Protein 6KQ9 (pdb70)

Nearest PDB structures (foldseek):
  6kq9-assembly1_A  TM=1.003E+00  e=1.901E-64  Micrococcus luteus
  4dyd-assembly1_A  TM=9.022E-01  e=9.487E-31  Acinetobacter baylyi
  2hdh-assembly1_B  TM=8.103E-01  e=1.037E-22  Homo sapiens
  1m76-assembly1_B  TM=7.950E-01  e=2.063E-22  Homo sapiens
  4j0f-assembly1_B  TM=7.531E-01  e=6.874E-22  Caenorhabditis elegans

Sequence (309 aa):
SEFTRFE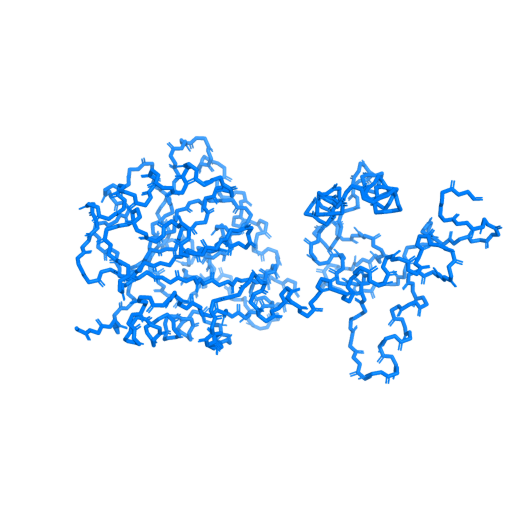QVAVLGTGVLGSQIIMQAAYHGKKVMAYDAVPAALEGIERRWAWIRQGYEADLGEGYDPQRFDEAIARITPTSDLGEALADADIVIEAVPENLELKRKVWAQVGELAPATTLFATNTSSLLPSDFADASGHPERFLALHYANRIWAQNTAEVMGTAATSPEAVAGALQFAEETGMVPVHVRKEIPGYFLNSLLIPWLQAGSKLYMHGVGNPADIDRTWRVATGNERGPFQTYDIVGFHVAANVSRNTGVDWQLGFAELLEKSIAEGHSGVADGQGFYRYGPDGENLGPVEDWNLGDKDTPLG

Secondary structure (DSSP, 8-state):
------SEEEEE--SHHHHHHHHHHHHTT-EEEEE-SSHHHHHTHHHHHHHHHHHHHHHHTT---HHHHHHHHHTEEEES-HHHHHTT-SEEEE---S-HHHHHHHHHHHHHHS-TT-EEEE--SSS-GGGTTGGGS-GGGEEEEE--SSTTTS-EEEEEE-TT--HHHHHHHHHHHHHTT-EEEEE-S--TTTTHHHHHHHHHHHHHHHHHTTS--HHHHHHHHHHHHT-S--HHHHHHHH-HHHHHHHHHTT--HHHHHHHHHHHHHHHTT--BGGGTBSSEEE-TTS-EEEE-GGGS-TT-SSTT-

Solvent-accessible surface area: 14587 Å² total; per-residue (Å²): 141,108,25,82,167,6,98,48,2,0,0,0,8,6,33,106,46,1,2,16,3,0,0,9,1,0,9,53,49,15,111,3,35,0,30,26,67,81,92,67,44,24,151,36,6,125,151,65,8,57,88,1,63,125,6,3,116,36,56,50,62,176,34,31,68,66,96,102,0,63,91,0,52,88,62,14,59,62,11,50,77,15,28,89,2,0,71,64,4,16,0,0,0,0,20,24,89,77,76,64,148,52,2,95,128,18,0,46,76,0,11,160,96,13,45,82,93,0,0,0,0,0,12,4,53,78,43,53,2,52,60,0,3,105,25,3,53,65,34,82,9,0,0,0,0,11,9,13,51,26,0,13,45,64,41,52,0,4,0,1,10,17,117,54,19,24,97,77,0,16,57,2,0,45,53,2,0,128,68,2,30,11,86,40,58,66,3,203,162,48,68,101,12,4,96,51,29,52,137,31,88,80,59,17,82,53,2,0,96,75,4,10,94,21,105,14,33,6,13,72,22,0,122,91,89,57,118,86,61,69,76,135,125,0,4,0,18,22,12,0,28,26,18,0,108,80,5,1,91,79,5,91,136,62,61,65,86,41,12,46,8,0,0,101,34,0,58,117,9,36,93,101,42,54,9,1,31,56,75,27,38,1,2,9,90,31,12,139,96,33,101,55,96,19,57,21,130,122,26,48,18,74,151,87,118,33,16,116,62

Radius of gyration: 20.26 Å; Cα contacts (8 Å, |Δi|>4): 585; chains: 1; bounding box: 42×48×56 Å

Foldseek 3Di:
DFQADAQEEEEEDLDQVSVLVLLLLLLLHHQYEDEYQDVVSVVCSVVNLVLLLLLQQLAPVVGDDVVSSVSSVVSYHYDNDVLVRQVPGQEYEYEDDPDLVVLLVVLLVNLVRHDPNYQYEYADQQDFQVSRCVSNVCLQRYWYWYAAFSCLRVPEIETGHAPNHHVSNSVNVQSSSVSSNHDYDYQPYTDRHRVPCVVLVVQLVVLLVCQQQQVFFNVVQFVCCCPVPVHDGHNQLVQLRSWLVVQLVVLVVVVDPSSPVVSVVLVVCVVVQATHVSSCHDQFHADSSRHTPGGDPLSGCVPPSHSVD

Structure (mmCIF, N/CA/C/O backbone):
data_6KQ9
#
_entry.id   6KQ9
#
_cell.length_a   64.945
_cell.length_b   64.945
_cell.length_c   164.045
_cell.angle_alpha   90.000
_cell.angle_beta   90.000
_cell.angle_gamma   120.000
#
_symmetry.space_group_name_H-M   'P 31 2 1'
#
loop_
_entity.id
_entity.type
_entity.pdbx_description
1 polymer '3-hydroxybutyryl-CoA dehydrogenase'
2 water water
#
loop_
_atom_site.group_PDB
_atom_site.id
_atom_site.type_symbol
_atom_site.label_atom_id
_atom_site.label_alt_id
_atom_site.label_comp_id
_atom_site.label_asym_id
_atom_site.label_entity_id
_atom_site.label_seq_id
_atom_site.pdbx_PDB_ins_code
_atom_site.Cartn_x
_atom_site.Cartn_y
_atom_site.Cartn_z
_atom_site.occupancy
_atom_site.B_iso_or_equiv
_atom_site.auth_seq_id
_atom_site.auth_comp_id
_atom_site.auth_asym_id
_atom_site.auth_atom_id
_atom_site.pdbx_PDB_model_num
ATOM 1 N N . SER A 1 31 ? 33.251 -21.172 88.405 1.00 73.65 2 SER A N 1
ATOM 2 C CA . SER A 1 31 ? 31.864 -20.816 88.684 1.00 72.82 2 SER A CA 1
ATOM 3 C C . SER A 1 31 ? 31.128 -20.474 87.397 1.00 68.34 2 SER A C 1
ATOM 4 O O . SER A 1 31 ? 31.328 -21.126 86.371 1.00 69.83 2 SER A O 1
ATOM 7 N N . GLU A 1 32 ? 30.269 -19.456 87.468 1.00 66.64 3 GLU A N 1
ATOM 8 C CA . GLU A 1 32 ? 29.556 -18.932 86.304 1.00 57.34 3 GLU A CA 1
ATOM 9 C C . GLU A 1 32 ? 29.063 -17.531 86.653 1.00 56.03 3 GLU A C 1
ATOM 10 O O . GLU A 1 32 ? 29.179 -17.081 87.799 1.00 52.40 3 GLU A O 1
ATOM 16 N N . PHE A 1 33 ? 28.539 -16.828 85.641 1.00 51.30 4 PHE A N 1
ATOM 17 C CA . PHE A 1 33 ? 28.104 -15.435 85.786 1.00 49.72 4 PHE A CA 1
ATOM 18 C C . PHE A 1 33 ? 26.740 -15.312 85.118 1.00 50.64 4 PHE A C 1
ATOM 19 O O . PHE A 1 33 ? 26.654 -15.026 83.920 1.00 49.82 4 PHE A O 1
ATOM 27 N N . THR A 1 34 ? 25.672 -15.515 85.895 1.00 50.17 5 THR A N 1
ATOM 28 C CA . THR A 1 34 ? 24.328 -15.610 85.339 1.00 51.06 5 THR A CA 1
ATOM 29 C C . THR A 1 34 ? 23.327 -14.732 86.073 1.00 47.38 5 THR A C 1
ATOM 30 O O . THR A 1 34 ? 22.127 -14.812 85.798 1.00 49.13 5 THR A O 1
ATOM 34 N N . ARG A 1 35 ? 23.790 -13.889 86.981 1.00 52.28 6 ARG A N 1
ATOM 35 C CA . ARG A 1 35 ? 22.946 -13.012 87.779 1.00 51.06 6 ARG A CA 1
ATOM 36 C C . ARG A 1 35 ? 23.361 -11.582 87.463 1.00 47.58 6 ARG A C 1
ATOM 37 O O . ARG A 1 35 ? 24.511 -11.206 87.704 1.00 48.73 6 ARG A O 1
ATOM 45 N N . PHE A 1 36 ? 22.452 -10.797 86.888 1.00 43.03 7 PHE A N 1
ATOM 46 C CA . PHE A 1 36 ? 22.740 -9.400 86.554 1.00 45.48 7 PHE A CA 1
ATOM 47 C C . PHE A 1 36 ? 21.577 -8.526 87.033 1.00 47.15 7 PHE A C 1
ATOM 48 O O . PHE A 1 36 ? 20.731 -8.073 86.259 1.00 48.38 7 PHE A O 1
ATOM 56 N N . GLU A 1 37 ? 21.549 -8.287 88.335 1.00 46.19 8 GLU A N 1
ATOM 57 C CA . GLU A 1 37 ? 20.578 -7.390 88.935 1.00 52.37 8 GLU A CA 1
ATOM 58 C C . GLU A 1 37 ? 21.182 -6.052 89.301 1.00 50.09 8 GLU A C 1
ATOM 59 O O . GLU A 1 37 ? 20.471 -5.039 89.329 1.00 51.18 8 GLU A O 1
ATOM 65 N N . GLN A 1 38 ? 22.473 -6.029 89.586 1.00 44.77 9 GLN A N 1
ATOM 66 C CA . GLN A 1 38 ? 23.120 -4.814 90.045 1.00 50.06 9 GLN A CA 1
ATOM 67 C C . GLN A 1 38 ? 24.294 -4.499 89.141 1.00 44.37 9 GLN A C 1
ATOM 68 O O . GLN A 1 38 ? 25.179 -5.343 88.946 1.00 42.72 9 GLN A O 1
ATOM 74 N N . VAL A 1 39 ? 24.324 -3.274 88.633 1.00 39.97 10 VAL A N 1
ATOM 75 C CA . VAL A 1 39 ? 25.356 -2.839 87.704 1.00 44.11 10 VAL A CA 1
ATOM 76 C C . VAL A 1 39 ? 26.099 -1.665 88.321 1.00 43.71 10 VAL A C 1
ATOM 77 O O . VAL A 1 39 ? 25.482 -0.727 88.843 1.00 43.34 10 VAL A O 1
ATOM 81 N N . ALA A 1 40 ? 27.422 -1.726 88.270 1.00 45.38 11 ALA A N 1
ATOM 82 C CA . ALA A 1 40 ? 28.272 -0.582 88.553 1.00 43.50 11 ALA A CA 1
ATOM 83 C C . ALA A 1 40 ? 28.919 -0.127 87.250 1.00 42.21 11 ALA A C 1
ATOM 84 O O . ALA A 1 40 ? 29.514 -0.939 86.532 1.00 43.23 11 ALA A O 1
ATOM 86 N N . VAL A 1 41 ? 28.787 1.156 86.934 1.00 38.42 12 VAL A N 1
ATOM 87 C CA . VAL A 1 41 ? 29.496 1.751 85.809 1.00 39.19 12 VAL A CA 1
ATOM 88 C C . VAL A 1 41 ? 30.432 2.815 86.362 1.00 40.96 12 VAL A C 1
ATOM 89 O O . VAL A 1 41 ? 30.005 3.684 87.128 1.00 41.93 12 VAL A O 1
ATOM 93 N N . LEU A 1 42 ? 31.704 2.733 85.991 1.00 36.41 13 LEU A N 1
ATOM 94 C CA . LEU A 1 42 ? 32.723 3.674 86.437 1.00 39.01 13 LEU A CA 1
ATOM 95 C C . LEU A 1 42 ? 32.971 4.697 85.325 1.00 42.70 13 LEU A C 1
ATOM 96 O O . LEU A 1 42 ? 33.523 4.363 84.276 1.00 42.02 13 LEU A O 1
ATOM 101 N N . GLY A 1 43 ? 32.569 5.938 85.558 1.00 41.86 14 GLY A N 1
ATOM 102 C CA . GLY A 1 43 ? 32.696 6.977 84.560 1.00 38.17 14 GLY A CA 1
ATOM 103 C C . GLY A 1 43 ? 31.333 7.422 84.089 1.00 41.07 14 GLY A C 1
ATOM 104 O O . GLY A 1 43 ? 30.537 6.602 83.619 1.00 44.88 14 GLY A O 1
ATOM 105 N N . THR A 1 44 ? 31.039 8.711 84.201 1.00 39.76 15 THR A N 1
ATOM 106 C CA . THR A 1 44 ? 29.739 9.222 83.788 1.00 41.87 15 THR A CA 1
ATOM 107 C C . THR A 1 44 ? 29.821 10.067 82.524 1.00 45.74 15 THR A C 1
ATOM 108 O O . THR A 1 44 ? 28.948 10.906 82.292 1.00 51.49 15 THR A O 1
ATOM 112 N N . GLY A 1 45 ? 30.849 9.869 81.701 1.00 44.63 16 GLY A N 1
ATOM 113 C CA . GLY A 1 45 ? 31.015 10.687 80.515 1.00 48.72 16 GLY A CA 1
ATOM 114 C C . GLY A 1 45 ? 30.020 10.401 79.409 1.00 52.56 16 GLY A C 1
ATOM 115 O O . GLY A 1 45 ? 28.945 9.830 79.649 1.00 49.00 16 GLY A O 1
ATOM 116 N N . VAL A 1 46 ? 30.385 10.800 78.186 1.00 50.09 17 VAL A N 1
ATOM 117 C CA . VAL A 1 46 ? 29.520 10.601 77.022 1.00 50.69 17 VAL A CA 1
ATOM 118 C C . VAL A 1 46 ? 29.081 9.145 76.921 1.00 44.16 17 VAL A C 1
ATOM 119 O O . VAL A 1 46 ? 27.888 8.849 76.779 1.00 43.45 17 VAL A O 1
ATOM 123 N N . LEU A 1 47 ? 30.039 8.217 76.998 1.00 45.29 18 LEU A N 1
ATOM 124 C CA . LEU A 1 47 ? 29.726 6.801 76.858 1.00 46.12 18 LEU A CA 1
ATOM 125 C C . LEU A 1 47 ? 29.176 6.221 78.150 1.00 45.50 18 LEU A C 1
ATOM 126 O O . LEU A 1 47 ? 28.126 5.561 78.144 1.00 42.09 18 LEU A O 1
ATOM 131 N N . GLY A 1 48 ? 29.897 6.428 79.253 1.00 44.08 19 GLY A N 1
ATOM 132 C CA . GLY A 1 48 ? 29.442 6.040 80.574 1.00 42.79 19 GLY A CA 1
ATOM 133 C C . GLY A 1 48 ? 27.962 6.284 80.765 1.00 40.61 19 GLY A C 1
ATOM 134 O O . GLY A 1 48 ? 27.219 5.349 81.080 1.00 38.26 19 GLY A O 1
ATOM 135 N N . SER A 1 49 ? 27.514 7.516 80.515 1.00 39.75 20 SER A N 1
ATOM 136 C CA . SER A 1 49 ? 26.109 7.834 80.753 1.00 41.11 20 SER A CA 1
ATOM 137 C C . SER A 1 49 ? 25.200 7.014 79.853 1.00 42.91 20 SER A C 1
ATOM 138 O O . SER A 1 49 ? 24.111 6.612 80.274 1.00 41.34 20 SER A O 1
ATOM 141 N N . GLN A 1 50 ? 25.630 6.753 78.609 1.00 40.67 21 GLN A N 1
ATOM 142 C CA . GLN A 1 50 ? 24.785 6.001 77.683 1.00 40.64 21 GLN A CA 1
ATOM 143 C C . GLN A 1 50 ? 24.673 4.551 78.121 1.00 40.20 21 GLN A C 1
ATOM 144 O O . GLN A 1 50 ? 23.618 3.929 77.966 1.00 39.60 21 GLN A O 1
ATOM 150 N N . ILE A 1 51 ? 25.758 3.999 78.669 1.00 38.90 22 ILE A N 1
ATOM 151 C CA . ILE A 1 51 ? 25.727 2.619 79.131 1.00 38.51 22 ILE A CA 1
ATOM 152 C C . ILE A 1 51 ? 24.866 2.512 80.381 1.00 41.61 22 ILE A C 1
ATOM 153 O O . ILE A 1 51 ? 24.084 1.567 80.538 1.00 43.08 22 ILE A O 1
ATOM 158 N N . ILE A 1 52 ? 24.995 3.484 81.287 1.00 44.58 23 ILE A N 1
ATOM 159 C CA . ILE A 1 52 ? 24.175 3.506 82.502 1.00 46.06 23 ILE A CA 1
ATOM 160 C C . ILE A 1 52 ? 22.697 3.527 82.142 1.00 45.19 23 ILE A C 1
ATOM 161 O O . ILE A 1 52 ? 21.899 2.734 82.657 1.00 42.47 23 ILE A O 1
ATOM 166 N N . MET A 1 53 ? 22.306 4.433 81.243 1.00 46.16 24 MET A N 1
ATOM 167 C CA . MET A 1 53 ? 20.888 4.523 80.921 1.00 46.33 24 MET A CA 1
ATOM 168 C C . MET A 1 53 ? 20.400 3.264 80.219 1.00 45.22 24 MET A C 1
ATOM 169 O O . MET A 1 53 ? 19.266 2.838 80.440 1.00 45.52 24 MET A O 1
ATOM 174 N N . GLN A 1 54 ? 21.256 2.633 79.409 1.00 44.59 25 GLN A N 1
ATOM 175 C CA . GLN A 1 54 ? 20.859 1.416 78.708 1.00 45.78 25 GLN A CA 1
ATOM 176 C C . GLN A 1 54 ? 20.540 0.282 79.682 1.00 46.50 25 GLN A C 1
ATOM 177 O O . GLN A 1 54 ? 19.549 -0.441 79.505 1.00 42.38 25 GLN A O 1
ATOM 183 N N . ALA A 1 55 ? 21.376 0.094 80.703 1.00 40.35 26 ALA A N 1
ATOM 184 C CA . ALA A 1 55 ? 21.094 -0.932 81.705 1.00 44.74 26 ALA A CA 1
ATOM 185 C C . ALA A 1 55 ? 19.864 -0.571 82.527 1.00 46.47 26 ALA A C 1
ATOM 186 O O . ALA A 1 55 ? 18.962 -1.399 82.710 1.00 46.47 26 ALA A O 1
ATOM 188 N N . ALA A 1 56 ? 19.820 0.664 83.038 1.00 44.98 27 ALA A N 1
ATOM 189 C CA . ALA A 1 56 ? 18.682 1.126 83.829 1.00 47.29 27 ALA A CA 1
ATOM 190 C C . ALA A 1 56 ? 17.385 0.968 83.054 1.00 49.31 27 ALA A C 1
ATOM 191 O O . ALA A 1 56 ? 16.393 0.449 83.578 1.00 47.86 27 ALA A O 1
ATOM 193 N N . TYR A 1 57 ? 17.390 1.402 81.785 1.00 47.67 28 TYR A N 1
ATOM 194 C CA . TYR A 1 57 ? 16.201 1.355 80.944 1.00 48.63 28 TYR A CA 1
ATOM 195 C C . TYR A 1 57 ? 15.697 -0.060 80.737 1.00 48.23 28 TYR A C 1
ATOM 196 O O . TYR A 1 57 ? 14.515 -0.246 80.443 1.00 50.21 28 TYR A O 1
ATOM 205 N N . HIS A 1 58 ? 16.555 -1.060 80.890 1.00 47.48 29 HIS A N 1
ATOM 206 C CA . HIS A 1 58 ? 16.144 -2.449 80.756 1.00 48.04 29 HIS A CA 1
ATOM 207 C C . HIS A 1 58 ? 16.005 -3.139 82.110 1.00 47.37 29 HIS A C 1
ATOM 208 O O . HIS A 1 58 ? 16.109 -4.364 82.199 1.00 51.11 29 HIS A O 1
ATOM 215 N N . GLY A 1 59 ? 15.772 -2.366 83.171 1.00 48.09 30 GLY A N 1
ATOM 216 C CA . GLY A 1 59 ? 15.341 -2.917 84.441 1.00 46.73 30 GLY A CA 1
ATOM 217 C C . GLY A 1 59 ? 16.406 -3.099 85.496 1.00 54.87 30 GLY A C 1
ATOM 218 O O . GLY A 1 59 ? 16.098 -3.606 86.583 1.00 51.68 30 GLY A O 1
ATOM 219 N N . LYS A 1 60 ? 17.639 -2.695 85.232 1.00 51.65 31 LYS A N 1
ATOM 220 C CA . LYS A 1 60 ? 18.732 -2.986 86.139 1.00 48.96 31 LYS A CA 1
ATOM 221 C C . LYS A 1 60 ? 19.013 -1.773 87.009 1.00 48.18 31 LYS A C 1
ATOM 222 O O . LYS A 1 60 ? 18.913 -0.633 86.549 1.00 44.44 31 LYS A O 1
ATOM 228 N N . LYS A 1 61 ? 19.339 -2.030 88.271 1.00 42.94 32 LYS A N 1
ATOM 229 C CA . LYS A 1 61 ? 19.788 -0.976 89.168 1.00 48.41 32 LYS A CA 1
ATOM 230 C C . LYS A 1 61 ? 21.259 -0.663 88.910 1.00 43.73 32 LYS A C 1
ATOM 231 O O . LYS A 1 61 ? 22.080 -1.560 88.704 1.00 42.99 32 LYS A O 1
ATOM 237 N N . VAL A 1 62 ? 21.594 0.618 88.902 1.00 42.40 33 VAL A N 1
ATOM 238 C CA . VAL A 1 62 ? 22.899 1.051 88.431 1.00 43.71 33 VAL A CA 1
ATOM 239 C C . VAL A 1 62 ? 23.500 2.010 89.436 1.00 38.48 33 VAL A C 1
ATOM 240 O O . VAL A 1 62 ? 22.883 3.021 89.788 1.00 40.53 33 VAL A O 1
ATOM 244 N N . MET A 1 63 ? 24.705 1.700 89.885 1.00 41.01 34 MET A N 1
ATOM 245 C CA . MET A 1 63 ? 25.540 2.656 90.599 1.00 43.06 34 MET A CA 1
ATOM 246 C C . MET A 1 63 ? 26.369 3.424 89.568 1.00 45.97 34 MET A C 1
ATOM 247 O O . MET A 1 63 ? 27.164 2.827 88.830 1.00 38.21 34 MET A O 1
ATOM 252 N N . ALA A 1 64 ? 26.167 4.732 89.492 1.00 41.31 35 ALA A N 1
ATOM 253 C CA . ALA A 1 64 ? 26.917 5.575 88.563 1.00 39.88 35 ALA A CA 1
ATOM 254 C C . ALA A 1 64 ? 28.049 6.231 89.340 1.00 42.77 35 ALA A C 1
ATOM 255 O O . ALA A 1 64 ? 27.843 7.226 90.036 1.00 43.58 35 ALA A O 1
ATOM 257 N N . TYR A 1 65 ? 29.248 5.688 89.203 1.00 40.62 36 TYR A N 1
ATOM 258 C CA . TYR A 1 65 ? 30.389 6.129 89.985 1.00 44.31 36 TYR A CA 1
ATOM 259 C C . TYR A 1 65 ? 31.237 7.137 89.221 1.00 44.83 36 TYR A C 1
ATOM 260 O O . TYR A 1 65 ? 31.574 6.923 88.052 1.00 47.00 36 TYR A O 1
ATOM 269 N N . ASP A 1 66 ? 31.594 8.221 89.890 1.00 45.70 37 ASP A N 1
ATOM 270 C CA . ASP A 1 66 ? 32.647 9.108 89.425 1.00 47.32 37 ASP A CA 1
ATOM 271 C C . ASP A 1 66 ? 33.406 9.616 90.638 1.00 53.31 37 ASP A C 1
ATOM 272 O O . ASP A 1 66 ? 32.813 9.875 91.688 1.00 49.79 37 ASP A O 1
ATOM 277 N N . ALA A 1 67 ? 34.723 9.729 90.495 1.00 57.03 38 ALA A N 1
ATOM 278 C CA . ALA A 1 67 ? 35.538 10.130 91.632 1.00 53.59 38 ALA A CA 1
ATOM 279 C C . ALA A 1 67 ? 35.305 11.589 92.007 1.00 52.47 38 ALA A C 1
ATOM 280 O O . ALA A 1 67 ? 35.393 11.937 93.188 1.00 60.50 38 ALA A O 1
ATOM 282 N N . VAL A 1 68 ? 34.989 12.451 91.050 1.00 51.25 39 VAL A N 1
ATOM 283 C CA . VAL A 1 68 ? 34.844 13.881 91.320 1.00 56.02 39 VAL A CA 1
ATOM 284 C C . VAL A 1 68 ? 33.357 14.215 91.436 1.00 56.56 39 VAL A C 1
ATOM 285 O O . VAL A 1 68 ? 32.589 13.942 90.496 1.00 53.14 39 VAL A O 1
ATOM 289 N N . PRO A 1 69 ? 32.899 14.736 92.580 1.00 58.56 40 PRO A N 1
ATOM 290 C CA . PRO A 1 69 ? 31.469 15.058 92.728 1.00 60.07 40 PRO A CA 1
ATOM 291 C C . PRO A 1 69 ? 30.932 15.996 91.668 1.00 59.84 40 PRO A C 1
ATOM 292 O O . PRO A 1 69 ? 29.735 15.936 91.354 1.00 59.69 40 PRO A O 1
ATOM 296 N N . ALA A 1 70 ? 31.767 16.882 91.126 1.00 56.92 41 ALA A N 1
ATOM 297 C CA . ALA A 1 70 ? 31.283 17.795 90.097 1.00 61.51 41 ALA A CA 1
ATOM 298 C C . ALA A 1 70 ? 30.750 17.030 88.886 1.00 60.99 41 ALA A C 1
ATOM 299 O O . ALA A 1 70 ? 29.653 17.319 88.400 1.00 62.19 41 ALA A O 1
ATOM 301 N N . ALA A 1 71 ? 31.502 16.030 88.406 1.00 57.66 42 ALA A N 1
ATOM 302 C CA . ALA A 1 71 ? 31.044 15.213 87.284 1.00 60.59 42 ALA A CA 1
ATOM 303 C C . ALA A 1 71 ? 29.637 14.673 87.500 1.00 64.30 42 ALA A C 1
ATOM 304 O O . ALA A 1 71 ? 28.882 14.511 86.534 1.00 68.80 42 ALA A O 1
ATOM 306 N N . LEU A 1 72 ? 29.261 14.396 88.747 1.00 59.16 43 LEU A N 1
ATOM 307 C CA . LEU A 1 72 ? 27.927 13.890 89.033 1.00 59.66 43 LEU A CA 1
ATOM 308 C C . LEU A 1 72 ? 26.893 14.986 89.234 1.00 66.17 43 LEU A C 1
ATOM 309 O O . LEU A 1 72 ? 25.695 14.707 89.108 1.00 66.29 43 LEU A O 1
ATOM 314 N N . GLU A 1 73 ? 27.314 16.213 89.563 1.00 69.36 44 GLU A N 1
ATOM 315 C CA . GLU A 1 73 ? 26.342 17.261 89.872 1.00 73.29 44 GLU A CA 1
ATOM 316 C C . GLU A 1 73 ? 25.465 17.570 88.663 1.00 70.12 44 GLU A C 1
ATOM 317 O O . GLU A 1 73 ? 24.263 17.828 88.811 1.00 75.67 44 GLU A O 1
ATOM 323 N N . GLY A 1 74 ? 26.034 17.527 87.462 1.00 62.35 45 GLY A N 1
ATOM 324 C CA . GLY A 1 74 ? 25.241 17.749 86.273 1.00 61.49 45 GLY A CA 1
ATOM 325 C C . GLY A 1 74 ? 24.980 16.481 85.482 1.00 64.49 45 GLY A C 1
ATOM 326 O O . GLY A 1 74 ? 24.896 16.521 84.248 1.00 62.47 45 GLY A O 1
ATOM 327 N N . ILE A 1 75 ? 24.862 15.344 86.178 1.00 59.05 46 ILE A N 1
ATOM 328 C CA . ILE A 1 75 ? 24.584 14.085 85.490 1.00 54.83 46 ILE A CA 1
ATOM 329 C C . ILE A 1 75 ? 23.176 14.086 84.912 1.00 56.83 46 ILE A C 1
ATOM 330 O O . ILE A 1 75 ? 22.906 13.415 83.907 1.00 54.93 46 ILE A O 1
ATOM 335 N N . GLU A 1 76 ? 22.254 14.828 85.525 1.00 58.60 47 GLU A N 1
ATOM 336 C CA . GLU A 1 76 ? 20.908 14.894 84.978 1.00 56.43 47 GLU A CA 1
ATOM 337 C C . GLU A 1 76 ? 20.899 15.561 83.611 1.00 54.40 47 GLU A C 1
ATOM 338 O O . GLU A 1 76 ? 19.987 15.305 82.819 1.00 52.61 47 GLU A O 1
ATOM 344 N N . ARG A 1 77 ? 21.894 16.415 83.325 1.00 54.03 48 ARG A N 1
ATOM 345 C CA . ARG A 1 77 ? 22.054 16.945 81.975 1.00 60.67 48 ARG A CA 1
ATOM 346 C C . ARG A 1 77 ? 22.201 15.806 80.975 1.00 65.11 48 ARG A C 1
ATOM 347 O O . ARG A 1 77 ? 21.599 15.827 79.890 1.00 62.20 48 ARG A O 1
ATOM 355 N N . ARG A 1 78 ? 23.006 14.797 81.328 1.00 59.93 49 ARG A N 1
ATOM 356 C CA . ARG A 1 78 ? 23.251 13.691 80.410 1.00 58.26 49 ARG A CA 1
ATOM 357 C C . ARG A 1 78 ? 21.981 12.882 80.151 1.00 55.77 49 ARG A C 1
ATOM 358 O O . ARG A 1 78 ? 21.713 12.503 79.005 1.00 57.01 49 ARG A O 1
ATOM 366 N N . TRP A 1 79 ? 21.163 12.640 81.182 1.00 53.59 50 TRP A N 1
ATOM 367 C CA . TRP A 1 79 ? 19.908 11.924 80.944 1.00 56.73 50 TRP A CA 1
ATOM 368 C C . TRP A 1 79 ? 19.004 12.684 79.984 1.00 56.24 50 TRP A C 1
ATOM 369 O O . TRP A 1 79 ? 18.340 12.079 79.136 1.00 60.17 50 TRP A O 1
ATOM 380 N N . ALA A 1 80 ? 18.946 14.008 80.115 1.00 56.24 51 ALA A N 1
ATOM 381 C CA . ALA A 1 80 ? 18.056 14.787 79.263 1.00 59.33 51 ALA A CA 1
ATOM 382 C C . ALA A 1 80 ? 18.519 14.730 77.817 1.00 58.45 51 ALA A C 1
ATOM 383 O O . ALA A 1 80 ? 17.731 14.441 76.909 1.00 56.08 51 ALA A O 1
ATOM 385 N N . TRP A 1 81 ? 19.804 15.001 77.592 1.00 62.59 52 TRP A N 1
ATOM 386 C CA . TRP A 1 81 ? 20.402 14.796 76.277 1.00 56.07 52 TRP A CA 1
ATOM 387 C C . TRP A 1 81 ? 20.090 13.401 75.745 1.00 55.28 52 TRP A C 1
ATOM 388 O O . TRP A 1 81 ? 19.621 13.244 74.614 1.00 59.14 52 TRP A O 1
ATOM 399 N N . ILE A 1 82 ? 20.291 12.372 76.569 1.00 55.92 53 ILE A N 1
ATOM 400 C CA . ILE A 1 82 ? 20.034 11.011 76.104 1.00 53.10 53 ILE A CA 1
ATOM 401 C C . ILE A 1 82 ? 18.544 10.794 75.843 1.00 54.18 53 ILE A C 1
ATOM 402 O O . ILE A 1 82 ? 18.163 10.105 74.886 1.00 51.72 53 ILE A O 1
ATOM 407 N N . ARG A 1 83 ? 17.676 11.395 76.666 1.00 55.08 54 ARG A N 1
ATOM 408 C CA . ARG A 1 83 ? 16.234 11.207 76.482 1.00 57.88 54 ARG A CA 1
ATOM 409 C C . ARG A 1 83 ? 15.783 11.640 75.088 1.00 56.75 54 ARG A C 1
ATOM 410 O O . ARG A 1 83 ? 14.943 10.974 74.464 1.00 55.07 54 ARG A O 1
ATOM 418 N N . GLN A 1 84 ? 16.337 12.743 74.572 1.00 55.54 55 GLN A N 1
ATOM 419 C CA . GLN A 1 84 ? 15.999 13.148 73.209 1.00 58.92 55 GLN A CA 1
ATOM 420 C C . GLN A 1 84 ? 16.402 12.075 72.208 1.00 59.79 55 GLN A C 1
ATOM 421 O O . GLN A 1 84 ? 15.591 11.660 71.371 1.00 58.88 55 GLN A O 1
ATOM 427 N N . GLY A 1 85 ? 17.659 11.618 72.275 1.00 57.06 56 GLY A N 1
ATOM 428 C CA . GLY A 1 85 ? 18.094 10.548 71.391 1.00 51.85 56 GLY A CA 1
ATOM 429 C C . GLY A 1 85 ? 17.133 9.377 71.377 1.00 52.75 56 GLY A C 1
ATOM 430 O O . GLY A 1 85 ? 16.776 8.865 70.314 1.00 54.93 56 GLY A O 1
ATOM 431 N N . TYR A 1 86 ? 16.676 8.959 72.558 1.00 53.56 57 TYR A N 1
ATOM 432 C CA . TYR A 1 86 ? 15.681 7.896 72.642 1.00 51.92 57 TYR A CA 1
ATOM 433 C C . TYR A 1 86 ? 14.424 8.269 71.866 1.00 56.92 57 TYR A C 1
ATOM 434 O O . TYR A 1 86 ? 13.852 7.447 71.136 1.00 58.10 57 TYR A O 1
ATOM 443 N N . GLU A 1 87 ? 13.973 9.512 72.019 1.00 55.60 58 GLU A N 1
ATOM 444 C CA . GLU A 1 87 ? 12.712 9.911 71.409 1.00 58.29 58 GLU A CA 1
ATOM 445 C C . GLU A 1 87 ? 12.839 9.987 69.891 1.00 57.82 58 GLU A C 1
ATOM 446 O O . GLU A 1 87 ? 11.986 9.474 69.157 1.00 57.94 58 GLU A O 1
ATOM 452 N N . ALA A 1 88 ? 13.919 10.595 69.402 1.00 55.26 59 ALA A N 1
ATOM 453 C CA . ALA A 1 88 ? 14.122 10.681 67.964 1.00 59.58 59 ALA A CA 1
ATOM 454 C C . ALA A 1 88 ? 14.251 9.293 67.332 1.00 60.80 59 ALA A C 1
ATOM 455 O O . ALA A 1 88 ? 13.592 9.003 66.328 1.00 65.48 59 ALA A O 1
ATOM 457 N N . ASP A 1 89 ? 15.050 8.406 67.928 1.00 56.27 60 ASP A N 1
ATOM 458 C CA . ASP A 1 89 ? 15.474 7.193 67.230 1.00 54.84 60 ASP A CA 1
ATOM 459 C C . ASP A 1 89 ? 14.591 5.970 67.474 1.00 55.06 60 ASP A C 1
ATOM 460 O O . ASP A 1 89 ? 14.614 5.043 66.664 1.00 54.74 60 ASP A O 1
ATOM 465 N N . LEU A 1 90 ? 13.831 5.904 68.559 1.00 57.28 61 LEU A N 1
ATOM 466 C CA . LEU A 1 90 ? 13.291 4.607 68.955 1.00 56.29 61 LEU A CA 1
ATOM 467 C C . LEU A 1 90 ? 11.827 4.382 68.591 1.00 60.12 61 LEU A C 1
ATOM 468 O O . LEU A 1 90 ? 11.361 3.238 68.671 1.00 58.19 61 LEU A O 1
ATOM 473 N N . GLY A 1 91 ? 11.096 5.416 68.193 1.00 61.71 62 GLY A N 1
ATOM 474 C CA . GLY A 1 91 ? 9.706 5.230 67.831 1.00 68.37 62 GLY A CA 1
ATOM 475 C C . GLY A 1 91 ? 8.846 4.768 68.982 1.00 68.80 62 GLY A C 1
ATOM 476 O O . GLY A 1 91 ? 8.645 5.521 69.936 1.00 65.83 62 GLY A O 1
ATOM 477 N N . GLU A 1 92 ? 8.327 3.536 68.892 1.00 72.19 63 GLU A N 1
ATOM 478 C CA . GLU A 1 92 ? 7.468 3.016 69.954 1.00 71.95 63 GLU A CA 1
ATOM 479 C C . GLU A 1 92 ? 8.277 2.572 71.167 1.00 72.23 63 GLU A C 1
ATOM 480 O O . GLU A 1 92 ? 7.782 2.581 72.295 1.00 67.70 63 GLU A O 1
ATOM 486 N N . GLY A 1 93 ? 9.517 2.179 70.963 1.00 72.35 64 GLY A N 1
ATOM 487 C CA . GLY A 1 93 ? 10.480 2.257 72.036 1.00 69.36 64 GLY A CA 1
ATOM 488 C C . GLY A 1 93 ? 10.560 3.698 72.498 1.00 66.33 64 GLY A C 1
ATOM 489 O O . GLY A 1 93 ? 10.043 4.589 71.833 1.00 72.59 64 GLY A O 1
ATOM 490 N N . TYR A 1 94 ? 11.249 3.963 73.591 1.00 67.82 65 TYR A N 1
ATOM 491 C CA . TYR A 1 94 ? 10.992 5.183 74.354 1.00 71.68 65 TYR A CA 1
ATOM 492 C C . TYR A 1 94 ? 9.559 5.206 74.861 1.00 66.68 65 TYR A C 1
ATOM 493 O O . TYR A 1 94 ? 8.654 5.720 74.200 1.00 65.83 65 TYR A O 1
ATOM 502 N N . ASP A 1 95 ? 9.368 4.584 76.016 1.00 69.55 66 ASP A N 1
ATOM 503 C CA . ASP A 1 95 ? 8.286 4.854 76.942 1.00 68.94 66 ASP A CA 1
ATOM 504 C C . ASP A 1 95 ? 8.794 5.899 77.926 1.00 63.13 66 ASP A C 1
ATOM 505 O O . ASP A 1 95 ? 9.764 5.613 78.642 1.00 61.32 66 ASP A O 1
ATOM 510 N N . PRO A 1 96 ? 8.216 7.104 77.999 1.00 66.34 67 PRO A N 1
ATOM 511 C CA . PRO A 1 96 ? 8.763 8.137 78.907 1.00 67.94 67 PRO A CA 1
ATOM 512 C C . PRO A 1 96 ? 8.753 7.728 80.369 1.00 63.89 67 PRO A C 1
ATOM 513 O O . PRO A 1 96 ? 9.530 8.279 81.173 1.00 64.24 67 PRO A O 1
ATOM 517 N N . GLN A 1 97 ? 7.908 6.763 80.725 1.00 63.62 68 GLN A N 1
ATOM 518 C CA . GLN A 1 97 ? 7.866 6.228 82.080 1.00 68.62 68 GLN A CA 1
ATOM 519 C C . GLN A 1 97 ? 8.976 5.255 82.381 1.00 65.91 68 GLN A C 1
ATOM 520 O O . GLN A 1 97 ? 9.700 5.436 83.365 1.00 65.26 68 GLN A O 1
ATOM 526 N N . ARG A 1 98 ? 9.109 4.231 81.549 1.00 62.74 69 ARG A N 1
ATOM 527 C CA . ARG A 1 98 ? 10.324 3.436 81.520 1.00 60.28 69 ARG A CA 1
ATOM 528 C C . ARG A 1 98 ? 11.552 4.319 81.698 1.00 53.64 69 ARG A C 1
ATOM 529 O O . ARG A 1 98 ? 12.428 4.031 82.519 1.00 58.29 69 ARG A O 1
ATOM 537 N N . PHE A 1 99 ? 11.604 5.424 80.962 1.00 52.50 70 PHE A N 1
ATOM 538 C CA . PHE A 1 99 ? 12.726 6.335 81.116 1.00 56.92 70 PHE A CA 1
ATOM 539 C C . PHE A 1 99 ? 12.768 6.921 82.525 1.00 56.49 70 PHE A C 1
ATOM 540 O O . PHE A 1 99 ? 13.812 6.893 83.182 1.00 54.23 70 PHE A O 1
ATOM 548 N N . ASP A 1 100 ? 11.634 7.428 83.021 1.00 56.94 71 ASP A N 1
ATOM 549 C CA . ASP A 1 100 ? 11.611 7.998 84.370 1.00 59.00 71 ASP A CA 1
ATOM 550 C C . ASP A 1 100 ? 11.974 6.958 85.421 1.00 51.02 71 ASP A C 1
ATOM 551 O O . ASP A 1 100 ? 12.785 7.220 86.315 1.00 53.33 71 ASP A O 1
ATOM 556 N N . GLU A 1 101 ? 11.356 5.778 85.352 1.00 54.10 72 GLU A N 1
ATOM 557 C CA . GLU A 1 101 ? 11.702 4.730 86.304 1.00 55.21 72 GLU A CA 1
ATOM 558 C C . GLU A 1 101 ? 13.136 4.256 86.118 1.00 53.31 72 GLU A C 1
ATOM 559 O O . GLU A 1 101 ? 13.781 3.846 87.092 1.00 52.33 72 GLU A O 1
ATOM 565 N N . ALA A 1 102 ? 13.653 4.304 84.885 1.00 47.90 73 ALA A N 1
ATOM 566 C CA . ALA A 1 102 ? 15.069 4.018 84.686 1.00 49.68 73 ALA A CA 1
ATOM 567 C C . ALA A 1 102 ? 15.922 5.018 85.449 1.00 47.90 73 ALA A C 1
ATOM 568 O O . ALA A 1 102 ? 16.874 4.635 86.139 1.00 45.19 73 ALA A O 1
ATOM 570 N N . ILE A 1 103 ? 15.568 6.306 85.365 1.00 46.93 74 ILE A N 1
ATOM 571 C CA . ILE A 1 103 ? 16.290 7.334 86.108 1.00 49.48 74 ILE A CA 1
ATOM 572 C C . ILE A 1 103 ? 16.196 7.080 87.603 1.00 49.80 74 ILE A C 1
ATOM 573 O O . ILE A 1 103 ? 17.160 7.313 88.348 1.00 49.16 74 ILE A O 1
ATOM 578 N N . ALA A 1 104 ? 15.052 6.574 88.071 1.00 47.95 75 ALA A N 1
ATOM 579 C CA . ALA A 1 104 ? 14.942 6.281 89.494 1.00 48.90 75 ALA A CA 1
ATOM 580 C C . ALA A 1 104 ? 15.782 5.077 89.899 1.00 49.66 75 ALA A C 1
ATOM 581 O O . ALA A 1 104 ? 16.145 4.959 91.074 1.00 52.15 75 ALA A O 1
ATOM 583 N N . ARG A 1 105 ? 16.117 4.192 88.967 1.00 48.40 76 ARG A N 1
ATOM 584 C CA . ARG A 1 105 ? 16.971 3.053 89.296 1.00 48.06 76 ARG A CA 1
ATOM 585 C C . ARG A 1 105 ? 18.454 3.392 89.293 1.00 45.09 76 ARG A C 1
ATOM 586 O O . ARG A 1 105 ? 19.269 2.475 89.425 1.00 44.81 76 ARG A O 1
ATOM 594 N N . ILE A 1 106 ? 18.824 4.661 89.130 1.00 44.22 77 ILE A N 1
ATOM 595 C CA . ILE A 1 106 ? 20.215 5.084 88.972 1.00 45.97 77 ILE A CA 1
ATOM 596 C C . ILE A 1 106 ? 20.657 5.830 90.226 1.00 42.57 77 ILE A C 1
ATOM 597 O O . ILE A 1 106 ? 20.020 6.807 90.624 1.00 45.34 77 ILE A O 1
ATOM 602 N N . THR A 1 107 ? 21.766 5.404 90.811 1.00 39.88 78 THR A N 1
ATOM 603 C CA . THR A 1 107 ? 22.334 6.054 91.994 1.00 44.58 78 THR A CA 1
ATOM 604 C C . THR A 1 107 ? 23.715 6.624 91.687 1.00 48.36 78 THR A C 1
ATOM 605 O O . THR A 1 107 ? 24.686 5.852 91.558 1.00 46.42 78 THR A O 1
ATOM 609 N N . PRO A 1 108 ? 23.876 7.943 91.595 1.00 46.65 79 PRO A N 1
ATOM 610 C CA . PRO A 1 108 ? 25.224 8.502 91.428 1.00 44.76 79 PRO A CA 1
ATOM 611 C C . PRO A 1 108 ? 26.003 8.378 92.723 1.00 50.89 79 PRO A C 1
ATOM 612 O O . PRO A 1 108 ? 25.437 8.506 93.809 1.00 50.71 79 PRO A O 1
ATOM 616 N N . THR A 1 109 ? 27.309 8.124 92.609 1.00 48.57 80 THR A N 1
ATOM 617 C CA . THR A 1 109 ? 28.136 7.981 93.801 1.00 48.92 80 THR A CA 1
ATOM 618 C C . THR A 1 109 ? 29.576 8.374 93.530 1.00 51.91 80 THR A C 1
ATOM 619 O O . THR A 1 109 ? 30.122 8.080 92.460 1.00 47.32 80 THR A O 1
ATOM 623 N N . SER A 1 110 ? 30.182 8.992 94.544 1.00 48.66 81 SER A N 1
ATOM 624 C CA . SER A 1 110 ? 31.606 9.248 94.637 1.00 49.44 81 SER A CA 1
ATOM 625 C C . SER A 1 110 ? 32.330 8.217 95.486 1.00 48.48 81 SER A C 1
ATOM 626 O O . SER A 1 110 ? 33.538 8.348 95.705 1.00 51.19 81 SER A O 1
ATOM 629 N N . ASP A 1 111 ? 31.629 7.200 95.961 1.00 46.16 82 ASP A N 1
ATOM 630 C CA . ASP A 1 111 ? 32.171 6.219 96.895 1.00 52.11 82 ASP A CA 1
ATOM 631 C C . ASP A 1 111 ? 32.260 4.879 96.179 1.00 46.40 82 ASP A C 1
ATOM 632 O O . ASP A 1 111 ? 31.234 4.234 95.932 1.00 46.95 82 ASP A O 1
ATOM 637 N N . LEU A 1 112 ? 33.485 4.440 95.892 1.00 45.51 83 LEU A N 1
ATOM 638 C CA . LEU A 1 112 ? 33.650 3.255 95.057 1.00 50.01 83 LEU A CA 1
ATOM 639 C C . LEU A 1 112 ? 33.223 1.986 95.792 1.00 50.95 83 LEU A C 1
ATOM 640 O O . LEU A 1 112 ? 32.643 1.077 95.184 1.00 48.06 83 LEU A O 1
ATOM 645 N N . GLY A 1 113 ? 33.487 1.907 97.098 1.00 50.58 84 GLY A N 1
ATOM 646 C CA . GLY A 1 113 ? 33.024 0.757 97.858 1.00 49.74 84 GLY A CA 1
ATOM 647 C C . GLY A 1 113 ? 31.512 0.636 97.865 1.00 50.30 84 GLY A C 1
ATOM 648 O O . GLY A 1 113 ? 30.961 -0.469 97.823 1.00 52.92 84 GLY A O 1
ATOM 649 N N . GLU A 1 114 ? 30.819 1.769 97.913 1.00 44.72 85 GLU A N 1
ATOM 650 C CA . GLU A 1 114 ? 29.373 1.757 97.738 1.00 48.08 85 GLU A CA 1
ATOM 651 C C . GLU A 1 114 ? 28.990 1.321 96.325 1.00 49.11 85 GLU A C 1
ATOM 652 O O . GLU A 1 114 ? 28.029 0.566 96.138 1.00 47.88 85 GLU A O 1
ATOM 658 N N . ALA A 1 115 ? 29.720 1.792 95.312 1.00 46.32 86 ALA A N 1
ATOM 659 C CA . ALA A 1 115 ? 29.372 1.427 93.937 1.00 46.40 86 ALA A CA 1
ATOM 660 C C . ALA A 1 115 ? 29.497 -0.071 93.711 1.00 46.59 86 ALA A C 1
ATOM 661 O O . ALA A 1 115 ? 28.684 -0.670 92.998 1.00 44.04 86 ALA A O 1
ATOM 663 N N . LEU A 1 116 ? 30.509 -0.689 94.311 1.00 47.80 87 LEU A N 1
ATOM 664 C CA . LEU A 1 116 ? 30.869 -2.073 94.053 1.00 43.68 87 LEU A CA 1
ATOM 665 C C . LEU A 1 116 ? 30.132 -3.075 94.930 1.00 49.55 87 LEU A C 1
ATOM 666 O O . LEU A 1 116 ? 30.233 -4.280 94.675 1.00 47.66 87 LEU A O 1
ATOM 671 N N . ALA A 1 117 ? 29.379 -2.610 95.933 1.00 51.83 88 ALA A N 1
ATOM 672 C CA . ALA A 1 117 ? 29.094 -3.446 97.101 1.00 56.47 88 ALA A CA 1
ATOM 673 C C . ALA A 1 117 ? 28.316 -4.699 96.726 1.00 53.77 88 ALA A C 1
ATOM 674 O O . ALA A 1 117 ? 28.640 -5.797 97.193 1.00 55.44 88 ALA A O 1
ATOM 676 N N . ASP A 1 118 ? 27.292 -4.561 95.878 1.00 55.33 89 ASP A N 1
ATOM 677 C CA . ASP A 1 118 ? 26.497 -5.701 95.423 1.00 58.36 89 ASP A CA 1
ATOM 678 C C . ASP A 1 118 ? 26.636 -5.956 93.925 1.00 56.08 89 ASP A C 1
ATOM 679 O O . ASP A 1 118 ? 25.843 -6.720 93.358 1.00 51.55 89 ASP A O 1
ATOM 681 N N . ALA A 1 119 ? 27.636 -5.362 93.281 1.00 48.20 90 ALA A N 1
ATOM 682 C CA . ALA A 1 119 ? 27.725 -5.405 91.825 1.00 50.92 90 ALA A CA 1
ATOM 683 C C . ALA A 1 119 ? 27.852 -6.832 91.295 1.00 51.87 90 ALA A C 1
ATOM 684 O O . ALA A 1 119 ? 28.717 -7.601 91.725 1.00 51.56 90 ALA A O 1
ATOM 686 N N . ASP A 1 120 ? 26.981 -7.181 90.346 1.00 47.15 91 ASP A N 1
ATOM 687 C CA . ASP A 1 120 ? 27.149 -8.408 89.580 1.00 49.98 91 ASP A CA 1
ATOM 688 C C . ASP A 1 120 ? 28.032 -8.215 88.358 1.00 50.71 91 ASP A C 1
ATOM 689 O O . ASP A 1 120 ? 28.603 -9.194 87.861 1.00 50.85 91 ASP A O 1
ATOM 694 N N . ILE A 1 121 ? 28.134 -6.985 87.858 1.00 49.19 92 ILE A N 1
ATOM 695 C CA . ILE A 1 121 ? 29.032 -6.643 86.763 1.00 44.28 92 ILE A CA 1
ATOM 696 C C . ILE A 1 121 ? 29.518 -5.214 86.986 1.00 44.87 92 ILE A C 1
ATOM 697 O O . ILE A 1 121 ? 28.763 -4.353 87.452 1.00 44.94 92 ILE A O 1
ATOM 702 N N . VAL A 1 122 ? 30.793 -4.970 86.692 1.00 41.01 93 VAL A N 1
ATOM 703 C CA . VAL A 1 122 ? 31.346 -3.617 86.638 1.00 41.45 93 VAL A CA 1
ATOM 704 C C . VAL A 1 122 ? 31.724 -3.321 85.194 1.00 42.60 93 VAL A C 1
ATOM 705 O O . VAL A 1 122 ? 32.441 -4.106 84.559 1.00 40.05 93 VAL A O 1
ATOM 709 N N . ILE A 1 123 ? 31.248 -2.195 84.675 1.00 42.08 94 ILE A N 1
ATOM 710 C CA . ILE A 1 123 ? 31.658 -1.717 83.365 1.00 39.32 94 ILE A CA 1
ATOM 711 C C . ILE A 1 123 ? 32.453 -0.440 83.580 1.00 44.34 94 ILE A C 1
ATOM 712 O O . ILE A 1 123 ? 31.898 0.605 83.953 1.00 40.00 94 ILE A O 1
ATOM 717 N N . GLU A 1 124 ? 33.761 -0.528 83.366 1.00 42.76 95 GLU A N 1
ATOM 718 C CA . GLU A 1 124 ? 34.649 0.608 83.558 1.00 38.16 95 GLU A CA 1
ATOM 719 C C . GLU A 1 124 ? 34.703 1.386 82.252 1.00 39.37 95 GLU A C 1
ATOM 720 O O . GLU A 1 124 ? 35.039 0.819 81.212 1.00 40.99 95 GLU A O 1
ATOM 726 N N . ALA A 1 125 ? 34.357 2.671 82.305 1.00 39.46 96 ALA A N 1
ATOM 727 C CA . ALA A 1 125 ? 34.385 3.577 81.158 1.00 39.32 96 ALA A CA 1
ATOM 728 C C . ALA A 1 125 ? 35.117 4.876 81.497 1.00 35.62 96 ALA A C 1
ATOM 729 O O . ALA A 1 125 ? 34.652 5.971 81.172 1.00 37.91 96 ALA A O 1
ATOM 731 N N . VAL A 1 126 ? 36.288 4.775 82.127 1.00 41.88 97 VAL A N 1
ATOM 732 C CA . VAL A 1 126 ? 37.054 5.954 82.558 1.00 42.38 97 VAL A CA 1
ATOM 733 C C . VAL A 1 126 ? 37.981 6.414 81.433 1.00 44.10 97 VAL A C 1
ATOM 734 O O . VAL A 1 126 ? 38.010 5.782 80.368 1.00 44.05 97 VAL A O 1
ATOM 738 N N . PRO A 1 127 ? 38.730 7.510 81.592 1.00 47.75 98 PRO A N 1
ATOM 739 C CA . PRO A 1 127 ? 39.573 7.990 80.483 1.00 47.91 98 PRO A CA 1
ATOM 740 C C . PRO A 1 127 ? 40.589 6.962 80.001 1.00 44.63 98 PRO A C 1
ATOM 741 O O . PRO A 1 127 ? 41.008 6.052 80.721 1.00 43.80 98 PRO A O 1
ATOM 745 N N . GLU A 1 128 ? 41.003 7.134 78.752 1.00 43.54 99 GLU A N 1
ATOM 746 C CA . GLU A 1 128 ? 41.885 6.171 78.096 1.00 48.12 99 GLU A CA 1
ATOM 747 C C . GLU A 1 128 ? 43.350 6.383 78.494 1.00 46.97 99 GLU A C 1
ATOM 748 O O . GLU A 1 128 ? 44.231 6.589 77.669 1.00 51.29 99 GLU A O 1
ATOM 754 N N . ASN A 1 129 ? 43.606 6.326 79.795 1.00 50.90 100 ASN A N 1
ATOM 755 C CA . ASN A 1 129 ? 44.951 6.480 80.333 1.00 47.87 100 ASN A CA 1
ATOM 756 C C . ASN A 1 129 ? 45.330 5.200 81.061 1.00 51.72 100 ASN A C 1
ATOM 757 O O . ASN A 1 129 ? 44.637 4.783 82.000 1.00 48.23 100 ASN A O 1
ATOM 762 N N . LEU A 1 130 ? 46.441 4.592 80.640 1.00 48.64 101 LEU A N 1
ATOM 763 C CA . LEU A 1 130 ? 46.811 3.277 81.153 1.00 47.85 101 LEU A CA 1
ATOM 764 C C . LEU A 1 130 ? 47.120 3.319 82.646 1.00 52.79 101 LEU A C 1
ATOM 765 O O . LEU A 1 130 ? 46.721 2.417 83.395 1.00 54.49 101 LEU A O 1
ATOM 770 N N . GLU A 1 131 ? 47.842 4.340 83.102 1.00 49.61 102 GLU A N 1
ATOM 771 C CA . GLU A 1 131 ? 48.076 4.446 84.538 1.00 56.00 102 GLU A CA 1
ATOM 772 C C . GLU A 1 131 ? 46.755 4.542 85.289 1.00 51.51 102 GLU A C 1
ATOM 773 O O . GLU A 1 131 ? 46.551 3.859 86.301 1.00 46.25 102 GLU A O 1
ATOM 779 N N . LEU A 1 132 ? 45.827 5.359 84.784 1.00 51.04 103 LEU A N 1
ATOM 780 C CA . LEU A 1 132 ? 44.540 5.498 85.456 1.00 49.51 103 LEU A CA 1
ATOM 781 C C . LEU A 1 132 ? 43.780 4.175 85.477 1.00 48.06 103 LEU A C 1
ATOM 782 O O . LEU A 1 132 ? 43.223 3.789 86.508 1.00 50.99 103 LEU A O 1
ATOM 787 N N . LYS A 1 133 ? 43.771 3.454 84.355 1.00 46.69 104 LYS A N 1
ATOM 788 C CA . LYS A 1 133 ? 43.083 2.165 84.309 1.00 47.41 104 LYS A CA 1
ATOM 789 C C . LYS A 1 133 ? 43.629 1.213 85.357 1.00 48.10 104 LYS A C 1
ATOM 790 O O . LYS A 1 133 ? 42.861 0.522 86.039 1.00 47.28 104 LYS A O 1
ATOM 796 N N . ARG A 1 134 ? 44.957 1.168 85.503 1.00 47.90 105 ARG A N 1
ATOM 797 C CA . ARG A 1 134 ? 45.566 0.212 86.421 1.00 49.58 105 ARG A CA 1
ATOM 798 C C . ARG A 1 134 ? 45.213 0.527 87.863 1.00 46.87 105 ARG A C 1
ATOM 799 O O . ARG A 1 134 ? 44.874 -0.377 88.634 1.00 49.04 105 ARG A O 1
ATOM 807 N N . LYS A 1 135 ? 45.282 1.804 88.242 1.00 50.75 106 LYS A N 1
ATOM 808 C CA . LYS A 1 135 ? 44.915 2.195 89.603 1.00 51.14 106 LYS A CA 1
ATOM 809 C C . LYS A 1 135 ? 43.444 1.902 89.882 1.00 52.09 106 LYS A C 1
ATOM 810 O O . LYS A 1 135 ? 43.100 1.321 90.919 1.00 56.62 106 LYS A O 1
ATOM 816 N N . VAL A 1 136 ? 42.560 2.308 88.965 1.00 51.68 107 VAL A N 1
ATOM 817 C CA . VAL A 1 136 ? 41.129 2.055 89.128 1.00 48.16 107 VAL A CA 1
ATOM 818 C C . VAL A 1 136 ? 40.869 0.564 89.285 1.00 48.33 107 VAL A C 1
ATOM 819 O O . VAL A 1 136 ? 40.163 0.128 90.201 1.00 47.91 107 VAL A O 1
ATOM 823 N N . TRP A 1 137 ? 41.432 -0.245 88.395 1.00 49.27 108 TRP A N 1
ATOM 824 C CA . TRP A 1 137 ? 41.115 -1.666 88.452 1.00 50.22 108 TRP A CA 1
ATOM 825 C C . TRP A 1 137 ? 41.759 -2.352 89.654 1.00 46.49 108 TRP A C 1
ATOM 826 O O . TRP A 1 137 ? 41.203 -3.327 90.169 1.00 47.01 108 TRP A O 1
ATOM 837 N N . ALA A 1 138 ? 42.920 -1.875 90.109 1.00 42.30 109 ALA A N 1
ATOM 838 C CA . ALA A 1 138 ? 43.465 -2.362 91.380 1.00 51.33 109 ALA A CA 1
ATOM 839 C C . ALA A 1 138 ? 42.453 -2.190 92.514 1.00 49.95 109 ALA A C 1
ATOM 840 O O . ALA A 1 138 ? 42.163 -3.136 93.262 1.00 48.12 109 ALA A O 1
ATOM 842 N N . GLN A 1 139 ? 41.895 -0.986 92.649 1.00 45.87 110 GLN A N 1
ATOM 843 C CA . GLN A 1 139 ? 40.854 -0.765 93.647 1.00 50.34 110 GLN A CA 1
ATOM 844 C C . GLN A 1 139 ? 39.668 -1.701 93.427 1.00 54.43 110 GLN A C 1
ATOM 845 O O . GLN A 1 139 ? 39.218 -2.386 94.362 1.00 49.92 110 GLN A O 1
ATOM 851 N N . VAL A 1 14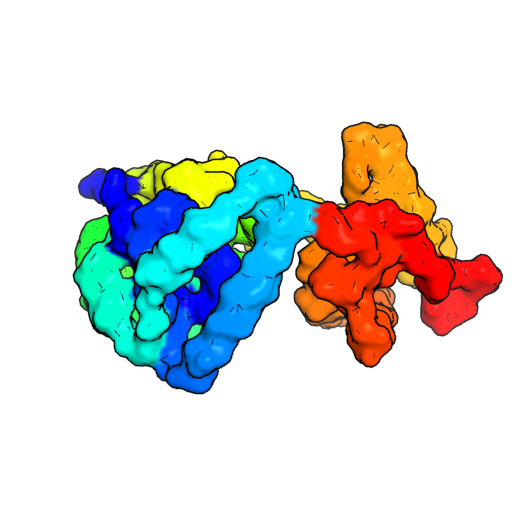0 ? 39.153 -1.752 92.189 1.00 42.83 111 VAL A N 1
ATOM 852 C CA . VAL A 1 140 ? 37.964 -2.555 91.919 1.00 46.07 111 VAL A CA 1
ATOM 853 C C . VAL A 1 140 ? 38.206 -4.008 92.298 1.00 50.71 111 VAL A C 1
ATOM 854 O O . VAL A 1 140 ? 37.317 -4.681 92.837 1.00 48.85 111 VAL A O 1
ATOM 858 N N . GLY A 1 141 ? 39.412 -4.513 92.027 1.00 52.08 112 GLY A N 1
ATO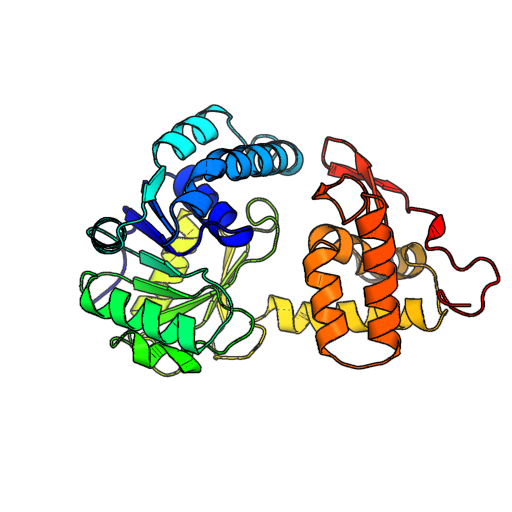M 859 C CA . GLY A 1 141 ? 39.694 -5.912 92.313 1.00 51.33 112 GLY A CA 1
ATOM 860 C C . GLY A 1 141 ? 39.667 -6.222 93.798 1.00 50.84 112 GLY A C 1
ATOM 861 O O . GLY A 1 141 ? 39.165 -7.269 94.214 1.00 54.19 112 GLY A O 1
ATOM 862 N N . GLU A 1 142 ? 40.195 -5.317 94.619 1.00 52.28 113 GLU A N 1
ATOM 863 C CA . GLU A 1 142 ? 40.177 -5.547 96.062 1.00 57.42 113 GLU A CA 1
ATOM 864 C C . GLU A 1 142 ? 38.771 -5.383 96.630 1.00 58.96 113 GLU A C 1
ATOM 865 O O . GLU A 1 142 ? 38.313 -6.210 97.425 1.00 57.23 113 GLU A O 1
ATOM 871 N N . LEU A 1 143 ? 38.063 -4.337 96.209 1.00 53.74 114 LEU A N 1
ATOM 872 C CA . LEU A 1 143 ? 36.809 -3.956 96.838 1.00 48.58 114 LEU A CA 1
ATOM 873 C C . LEU A 1 143 ? 35.603 -4.739 96.349 1.00 51.19 114 LEU A C 1
ATOM 874 O O . LEU A 1 143 ? 34.555 -4.672 96.996 1.00 58.10 114 LEU A O 1
ATOM 879 N N . ALA A 1 144 ? 35.702 -5.474 95.198 1.00 53.20 115 ALA A N 1
ATOM 880 C CA . ALA A 1 144 ? 34.446 -5.995 94.673 1.00 44.86 115 ALA A CA 1
ATOM 881 C C . ALA A 1 144 ? 34.259 -7.467 95.038 1.00 48.55 115 ALA A C 1
ATOM 882 O O . ALA A 1 144 ? 35.235 -8.182 95.250 1.00 49.08 115 ALA A O 1
ATOM 884 N N . PRO A 1 145 ? 33.019 -7.957 95.106 1.00 45.19 116 PRO A N 1
ATOM 885 C CA . PRO A 1 145 ? 32.792 -9.387 95.355 1.00 51.47 116 PRO A CA 1
ATOM 886 C C . PRO A 1 145 ? 33.562 -10.257 94.377 1.00 56.08 116 PRO A C 1
ATOM 887 O O . PRO A 1 145 ? 34.105 -9.787 93.379 1.00 57.04 116 PRO A O 1
ATOM 891 N N . ALA A 1 146 ? 33.590 -11.559 94.673 1.00 54.15 117 ALA A N 1
ATOM 892 C CA . ALA A 1 146 ? 34.212 -12.541 93.791 1.00 50.11 117 ALA A CA 1
ATOM 893 C C . ALA A 1 146 ? 33.265 -13.052 92.723 1.00 55.67 117 ALA A C 1
ATOM 894 O O . ALA A 1 146 ? 33.715 -13.693 91.764 1.00 54.27 117 ALA A O 1
ATOM 896 N N . THR A 1 147 ? 31.967 -12.819 92.865 1.00 52.17 118 THR A N 1
ATOM 897 C CA . THR A 1 147 ? 31.069 -13.149 91.768 1.00 54.61 118 THR A CA 1
ATOM 898 C C . THR A 1 147 ? 30.923 -12.016 90.767 1.00 47.57 118 THR A C 1
ATOM 899 O O . THR A 1 147 ? 30.128 -12.140 89.833 1.00 51.31 118 THR A O 1
ATOM 903 N N . THR A 1 148 ? 31.646 -10.914 90.940 1.00 49.28 119 THR A N 1
ATOM 904 C CA . THR A 1 148 ? 31.498 -9.784 90.031 1.00 51.68 119 THR A CA 1
ATOM 905 C C . THR A 1 148 ? 32.250 -10.023 88.726 1.00 43.36 119 THR A C 1
ATOM 906 O O . THR A 1 148 ? 33.447 -10.311 88.731 1.00 45.01 119 THR A O 1
ATOM 910 N N . LEU A 1 149 ? 31.539 -9.896 87.613 1.00 47.33 120 LEU A N 1
ATOM 911 C CA . LEU A 1 149 ? 32.145 -9.888 86.288 1.00 45.10 120 LEU A CA 1
ATOM 912 C C . LEU A 1 149 ? 32.797 -8.524 86.033 1.00 47.59 120 LEU A C 1
ATOM 913 O O . LEU A 1 149 ? 32.194 -7.478 86.308 1.00 41.55 120 LEU A O 1
ATOM 918 N N . PHE A 1 150 ? 34.037 -8.537 85.529 1.00 42.52 121 PHE A N 1
ATOM 919 C CA . PHE A 1 150 ? 34.791 -7.317 85.255 1.00 42.05 121 PHE A CA 1
ATOM 920 C C . PHE A 1 150 ? 34.822 -7.057 83.750 1.00 44.40 121 PHE A C 1
ATOM 921 O O . PHE A 1 150 ? 35.354 -7.876 82.992 1.00 41.29 121 PHE A O 1
ATOM 929 N N . ALA A 1 151 ? 34.304 -5.901 83.324 1.00 40.10 122 ALA A N 1
ATOM 930 C CA . ALA A 1 151 ? 34.327 -5.498 81.924 1.00 39.96 122 ALA A CA 1
ATOM 931 C C . ALA A 1 151 ? 34.937 -4.108 81.775 1.00 42.97 122 ALA A C 1
ATOM 932 O O . ALA A 1 151 ? 34.623 -3.193 82.544 1.00 39.65 122 ALA A O 1
ATOM 934 N N . THR A 1 152 ? 35.811 -3.949 80.781 1.00 36.74 123 THR A N 1
ATOM 935 C CA . THR A 1 152 ? 36.280 -2.630 80.391 1.00 39.83 123 THR A CA 1
ATOM 936 C C . THR A 1 152 ? 35.768 -2.289 78.994 1.00 41.96 123 THR A C 1
ATOM 937 O O . THR A 1 152 ? 35.646 -3.150 78.113 1.00 37.22 123 THR A O 1
ATOM 941 N N . ASN A 1 153 ? 35.489 -1.007 78.815 1.00 45.35 124 ASN A N 1
ATOM 942 C CA . ASN A 1 153 ? 34.889 -0.438 77.618 1.00 45.00 124 ASN A CA 1
ATOM 943 C C . ASN A 1 153 ? 35.936 0.073 76.628 1.00 44.32 124 ASN A C 1
ATOM 944 O O . ASN A 1 153 ? 35.573 0.567 75.556 1.00 41.80 124 ASN A O 1
ATOM 949 N N . THR A 1 154 ? 37.222 -0.082 76.948 1.00 39.98 125 THR A N 1
ATOM 950 C CA . THR A 1 154 ? 38.285 0.617 76.232 1.00 43.95 125 THR A CA 1
ATOM 951 C C . THR A 1 154 ? 38.243 0.352 74.724 1.00 45.67 125 THR A C 1
ATOM 952 O O . THR A 1 154 ? 37.863 -0.727 74.262 1.00 42.90 125 THR A O 1
ATOM 956 N N . SER A 1 155 ? 38.609 1.372 73.939 1.00 50.33 126 SER A N 1
ATOM 957 C CA . SER A 1 155 ? 38.907 1.158 72.526 1.00 46.78 126 SER A CA 1
ATOM 958 C C . SER A 1 155 ? 40.293 1.646 72.128 1.00 46.26 126 SER A C 1
ATOM 959 O O . SER A 1 155 ? 40.763 1.285 71.046 1.00 53.67 126 SER A O 1
ATOM 962 N N . SER A 1 156 ? 40.987 2.387 72.992 1.00 48.61 127 SER A N 1
ATOM 963 C CA . SER A 1 156 ? 42.328 2.884 72.705 1.00 50.14 127 SER A CA 1
ATOM 964 C C . SER A 1 156 ? 43.432 1.942 73.153 1.00 50.89 127 SER A C 1
ATOM 965 O O . SER A 1 156 ? 44.577 2.110 72.724 1.00 52.23 127 SER A O 1
ATOM 968 N N . LEU A 1 157 ? 43.134 0.992 74.032 1.00 46.39 128 LEU A N 1
ATOM 969 C CA . LEU A 1 157 ? 44.146 0.171 74.678 1.00 44.15 128 LEU A CA 1
ATOM 970 C C . LEU A 1 157 ? 43.752 -1.290 74.546 1.00 43.07 128 LEU A C 1
ATOM 971 O O . LEU A 1 157 ? 42.620 -1.613 74.195 1.00 44.07 128 LEU A O 1
ATOM 976 N N . LEU A 1 158 ? 44.691 -2.177 74.852 1.00 46.88 129 LEU A N 1
ATOM 977 C CA . LEU A 1 158 ? 44.249 -3.568 74.873 1.00 44.71 129 LEU A CA 1
ATOM 978 C C . LEU A 1 158 ? 43.825 -3.981 76.285 1.00 47.66 129 LEU A C 1
ATOM 979 O O . LEU A 1 158 ? 44.447 -3.575 77.270 1.00 46.07 129 LEU A O 1
ATOM 984 N N . PRO A 1 159 ? 42.776 -4.787 76.415 1.00 45.89 130 PRO A N 1
ATOM 985 C CA . PRO A 1 159 ? 42.383 -5.246 77.755 1.00 45.39 130 PRO A CA 1
ATOM 986 C C . PRO A 1 159 ? 43.508 -5.953 78.503 1.00 45.36 130 PRO A C 1
ATOM 987 O O . PRO A 1 159 ? 43.677 -5.732 79.713 1.00 42.64 130 PRO A O 1
ATOM 991 N N . SER A 1 160 ? 44.301 -6.778 77.812 1.00 41.32 131 SER A N 1
ATOM 992 C CA . SER A 1 160 ? 45.424 -7.461 78.448 1.00 42.12 131 SER A CA 1
ATOM 993 C C . SER A 1 160 ? 4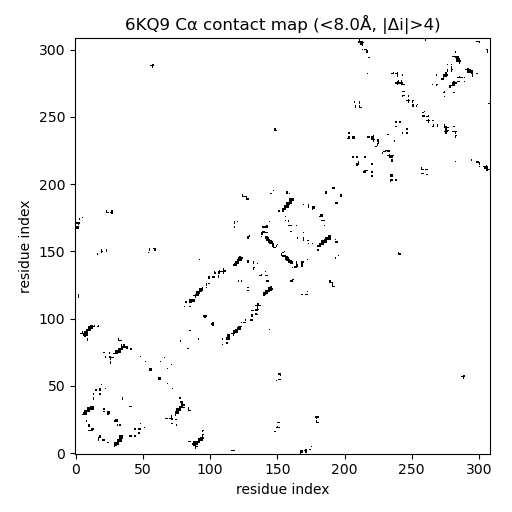6.494 -6.500 78.963 1.00 44.52 131 SER A C 1
ATOM 994 O O . SER A 1 160 ? 47.320 -6.895 79.793 1.00 41.82 131 SER A O 1
ATOM 997 N N . ASP A 1 161 ? 46.519 -5.258 78.483 1.00 45.31 132 ASP A N 1
ATOM 998 C CA . ASP A 1 161 ? 47.463 -4.293 79.034 1.00 45.12 132 ASP A CA 1
ATOM 999 C C . ASP A 1 161 ? 47.170 -3.971 80.497 1.00 46.29 132 ASP A C 1
ATOM 1000 O O . ASP A 1 161 ? 48.083 -3.572 81.226 1.00 46.41 132 ASP A O 1
ATOM 1005 N N . PHE A 1 162 ? 45.921 -4.102 80.955 1.00 40.93 133 PHE A N 1
ATOM 1006 C CA . PHE A 1 162 ? 45.648 -3.778 82.353 1.00 46.57 133 PHE A CA 1
ATOM 1007 C C . PHE A 1 162 ? 44.772 -4.806 83.066 1.00 44.50 133 PHE A C 1
ATOM 1008 O O . PHE A 1 162 ? 44.385 -4.568 84.213 1.00 43.76 133 PHE A O 1
ATOM 1016 N N . ALA A 1 163 ? 44.473 -5.943 82.428 1.00 42.81 134 ALA A N 1
ATOM 1017 C CA . ALA A 1 163 ? 43.687 -6.988 83.073 1.00 46.69 134 ALA A CA 1
ATOM 1018 C C . ALA A 1 163 ? 44.352 -7.454 84.361 1.00 49.51 134 ALA A C 1
ATOM 1019 O O . ALA A 1 163 ? 43.669 -7.740 85.353 1.00 50.27 134 ALA A O 1
ATOM 1021 N N . ASP A 1 164 ? 45.686 -7.527 84.369 1.00 49.25 135 ASP A N 1
ATOM 1022 C CA . ASP A 1 164 ? 46.393 -7.965 85.572 1.00 53.19 135 ASP A CA 1
ATOM 1023 C C . ASP A 1 164 ? 46.090 -7.064 86.762 1.00 50.70 135 ASP A C 1
ATOM 1024 O O . ASP A 1 164 ? 45.912 -7.546 87.885 1.00 53.94 135 ASP A O 1
ATOM 1029 N N . ALA A 1 165 ? 46.016 -5.757 86.529 1.00 51.45 136 ALA A N 1
ATOM 1030 C CA . ALA A 1 165 ? 45.762 -4.805 87.597 1.00 48.84 136 ALA A CA 1
ATOM 1031 C C . ALA A 1 165 ? 44.472 -5.104 88.347 1.00 46.18 136 ALA A C 1
ATOM 1032 O O . ALA A 1 165 ? 44.335 -4.694 89.498 1.00 52.76 136 ALA A O 1
ATOM 1034 N N . SER A 1 166 ? 43.529 -5.824 87.746 1.00 45.73 137 SER A N 1
ATOM 1035 C CA . SER A 1 166 ? 42.338 -6.196 88.498 1.00 46.64 137 SER A CA 1
ATOM 1036 C C . SER A 1 166 ? 42.615 -7.307 89.509 1.00 52.76 137 SER A C 1
ATOM 1037 O O . SER A 1 166 ? 41.812 -7.513 90.428 1.00 51.67 137 SER A O 1
ATOM 1040 N N . GLY A 1 167 ? 43.724 -8.036 89.359 1.00 51.03 138 GLY A N 1
ATOM 1041 C CA . GLY A 1 167 ? 43.968 -9.206 90.170 1.00 47.01 138 GLY A CA 1
ATOM 1042 C C . GLY A 1 167 ? 43.207 -10.448 89.758 1.00 48.29 138 GLY A C 1
ATOM 1043 O O . GLY A 1 167 ? 43.497 -11.529 90.281 1.00 54.98 138 GLY A O 1
ATOM 1044 N N . HIS A 1 168 ? 42.252 -10.352 88.833 1.00 45.53 139 HIS A N 1
ATOM 1045 C CA . HIS A 1 168 ? 41.375 -11.478 88.501 1.00 49.77 139 HIS A CA 1
ATOM 1046 C C . HIS A 1 168 ? 41.170 -11.591 87.000 1.00 47.32 139 HIS A C 1
ATOM 1047 O O . HIS A 1 168 ? 40.049 -11.463 86.494 1.00 46.21 139 HIS A O 1
ATOM 1054 N N . PRO A 1 169 ? 42.234 -11.896 86.257 1.00 49.53 140 PRO A N 1
ATOM 1055 C CA . PRO A 1 169 ? 42.135 -11.839 84.791 1.00 44.71 140 PRO A CA 1
ATOM 1056 C C . PRO A 1 169 ? 41.164 -12.847 84.207 1.00 47.64 140 PRO A C 1
ATOM 1057 O O . PRO A 1 169 ? 40.618 -12.602 83.122 1.00 42.55 140 PRO A O 1
ATOM 1061 N N . GLU A 1 170 ? 40.907 -13.962 84.904 1.00 46.56 141 GLU A N 1
ATOM 1062 C CA . GLU A 1 170 ? 39.994 -14.966 84.368 1.00 46.60 141 GLU A CA 1
ATOM 1063 C C . GLU A 1 170 ? 38.553 -14.472 84.340 1.00 46.39 141 GLU A C 1
ATOM 1064 O O . GLU A 1 170 ? 37.713 -15.073 83.660 1.00 44.89 141 GLU A O 1
ATOM 1070 N N . ARG A 1 171 ? 38.250 -13.397 85.057 1.00 43.20 142 ARG A N 1
ATOM 1071 C CA . ARG A 1 171 ? 36.925 -12.802 85.029 1.00 46.73 142 ARG A CA 1
ATOM 1072 C C . ARG A 1 171 ? 36.980 -11.374 84.489 1.00 43.85 142 ARG A C 1
ATOM 1073 O O . ARG A 1 171 ? 36.112 -10.561 84.798 1.00 42.79 142 ARG A O 1
ATOM 1081 N N . PHE A 1 172 ? 37.989 -11.068 83.665 1.00 45.57 143 PHE A N 1
ATOM 1082 C CA . PHE A 1 172 ? 38.199 -9.739 83.097 1.00 40.57 143 PHE A CA 1
ATOM 1083 C C . PHE A 1 172 ? 38.159 -9.802 81.569 1.00 44.39 143 PHE A C 1
ATOM 1084 O O . PHE A 1 172 ? 38.892 -10.587 80.950 1.00 45.29 143 PHE A O 1
ATOM 1092 N N . LEU A 1 173 ? 37.324 -8.958 80.963 1.00 35.77 144 LEU A N 1
ATOM 1093 C CA . LEU A 1 173 ? 37.154 -8.953 79.518 1.00 40.28 144 LEU A CA 1
ATOM 1094 C C . LEU A 1 173 ? 36.813 -7.537 79.067 1.00 42.54 144 LEU A C 1
ATOM 1095 O O . LEU A 1 173 ? 36.637 -6.628 79.884 1.00 41.78 144 LEU A O 1
ATOM 1100 N N . ALA A 1 174 ? 36.708 -7.357 77.754 1.00 37.16 145 ALA A N 1
ATOM 1101 C CA . ALA A 1 174 ? 36.358 -6.068 77.174 1.00 40.92 145 ALA A CA 1
ATOM 1102 C C . ALA A 1 174 ? 34.953 -6.123 76.607 1.00 40.60 145 ALA A C 1
ATOM 1103 O O . ALA A 1 174 ? 34.549 -7.134 76.023 1.00 38.84 145 ALA A O 1
ATOM 1105 N N . LEU A 1 175 ? 34.220 -5.025 76.775 1.00 43.68 146 LEU A N 1
ATOM 1106 C CA . LEU A 1 175 ? 32.843 -4.896 76.300 1.00 41.29 146 LEU A CA 1
ATOM 1107 C C . LEU A 1 175 ? 32.757 -3.600 75.515 1.00 43.83 146 LEU A C 1
ATOM 1108 O O . LEU A 1 175 ? 32.832 -2.519 76.103 1.00 44.39 146 LEU A O 1
ATOM 1113 N N . HIS A 1 176 ? 32.594 -3.689 74.194 1.00 40.89 147 HIS A N 1
ATOM 1114 C CA . HIS A 1 176 ? 32.718 -2.518 73.334 1.00 42.55 147 HIS A CA 1
ATOM 1115 C C . HIS A 1 176 ? 31.373 -2.107 72.751 1.00 41.23 147 HIS A C 1
ATOM 1116 O O . HIS A 1 176 ? 30.646 -2.942 72.205 1.00 38.83 147 HIS A O 1
ATOM 1123 N N . TYR A 1 177 ? 31.087 -0.808 72.816 1.00 38.37 148 TYR A N 1
ATOM 1124 C CA . TYR A 1 177 ? 29.865 -0.202 72.321 1.00 41.38 148 TYR A CA 1
ATOM 1125 C C . TYR A 1 177 ? 30.157 0.706 71.129 1.00 44.26 148 TYR A C 1
ATOM 1126 O O . TYR A 1 177 ? 31.307 1.064 70.868 1.00 48.78 148 TYR A O 1
ATOM 1135 N N . ALA A 1 178 ? 29.095 1.072 70.403 1.00 42.48 149 ALA A N 1
ATOM 1136 C CA . ALA A 1 178 ? 29.130 2.062 69.332 1.00 39.71 149 ALA A CA 1
ATOM 1137 C C . ALA A 1 178 ? 28.681 3.421 69.898 1.00 42.84 149 ALA A C 1
ATOM 1138 O O . ALA A 1 178 ? 28.504 3.585 71.100 1.00 50.21 149 ALA A O 1
ATOM 1140 N N . ASN A 1 179 ? 28.535 4.425 69.056 1.00 44.79 150 ASN A N 1
ATOM 1141 C CA . ASN A 1 179 ? 27.955 5.676 69.522 1.00 42.98 150 ASN A CA 1
ATOM 1142 C C . ASN A 1 179 ? 26.432 5.588 69.495 1.00 44.71 150 ASN A C 1
ATOM 1143 O O . ASN A 1 179 ? 25.850 4.826 68.718 1.00 43.00 150 ASN A O 1
ATOM 1148 N N . ARG A 1 180 ? 25.789 6.386 70.352 1.00 44.84 151 ARG A N 1
ATOM 1149 C CA . ARG A 1 180 ? 24.329 6.461 70.444 1.00 42.28 151 ARG A CA 1
ATOM 1150 C C . ARG A 1 180 ? 23.740 5.060 70.579 1.00 43.19 151 ARG A C 1
ATOM 1151 O O . ARG A 1 180 ? 22.928 4.600 69.772 1.00 42.02 151 ARG A O 1
ATOM 1159 N N . ILE A 1 181 ? 24.155 4.398 71.660 1.00 44.71 152 ILE A N 1
ATOM 1160 C CA . ILE A 1 181 ? 24.070 2.952 71.736 1.00 39.89 152 ILE A CA 1
ATOM 1161 C C . ILE A 1 181 ? 22.638 2.433 71.769 1.00 41.58 152 ILE A C 1
ATOM 1162 O O . ILE A 1 181 ? 22.406 1.274 71.425 1.00 43.04 152 ILE A O 1
ATOM 1167 N N . TRP A 1 182 ? 21.660 3.256 72.156 1.00 41.24 153 TRP A N 1
ATOM 1168 C CA . TRP A 1 182 ? 20.277 2.780 72.145 1.00 39.99 153 TRP A CA 1
ATOM 1169 C C . TRP A 1 182 ? 19.827 2.438 70.727 1.00 42.95 153 TRP A C 1
ATOM 1170 O O . TRP A 1 182 ? 19.087 1.471 70.522 1.00 49.65 153 TRP A O 1
ATOM 1181 N N . ALA A 1 183 ? 20.275 3.213 69.732 1.00 43.74 154 ALA A N 1
ATOM 1182 C CA . ALA A 1 183 ? 19.956 2.995 68.324 1.00 41.81 154 ALA A CA 1
ATOM 1183 C C . ALA A 1 183 ? 20.938 2.039 67.655 1.00 41.99 154 ALA A C 1
ATOM 1184 O O . ALA A 1 183 ? 20.529 1.082 66.990 1.00 46.19 154 ALA A O 1
ATOM 1186 N N . GLN A 1 184 ? 22.235 2.277 67.819 1.00 44.18 155 GLN A N 1
ATOM 1187 C CA . GLN A 1 184 ? 23.254 1.377 67.286 1.00 43.53 155 GLN A CA 1
ATOM 1188 C C . GLN A 1 184 ? 23.698 0.432 68.403 1.00 39.80 155 GLN A C 1
ATOM 1189 O O . GLN A 1 184 ? 24.752 0.588 69.026 1.00 42.53 155 GLN A O 1
ATOM 1195 N N . ASN A 1 185 ? 22.883 -0.585 68.634 1.00 39.61 156 ASN A N 1
ATOM 1196 C CA . ASN A 1 185 ? 22.915 -1.330 69.895 1.00 38.12 156 ASN A CA 1
ATOM 1197 C C . ASN A 1 185 ? 23.730 -2.612 69.810 1.00 38.50 156 ASN A C 1
ATOM 1198 O O . ASN A 1 185 ? 23.298 -3.679 70.242 1.00 39.39 156 ASN A O 1
ATOM 1203 N N . THR A 1 186 ? 24.942 -2.521 69.280 1.00 42.69 157 THR A N 1
ATOM 1204 C CA . THR A 1 186 ? 25.849 -3.659 69.288 1.00 39.66 157 THR A CA 1
ATOM 1205 C C . THR A 1 186 ? 26.587 -3.730 70.608 1.00 36.77 157 THR A C 1
ATOM 1206 O O . THR A 1 186 ? 26.930 -2.711 71.217 1.00 37.37 157 THR A O 1
ATOM 1210 N N . ALA A 1 187 ? 26.890 -4.947 71.019 1.00 38.42 158 ALA A N 1
ATOM 1211 C CA . ALA A 1 187 ? 27.789 -5.172 72.141 1.00 41.50 158 ALA A CA 1
ATOM 1212 C C . ALA A 1 187 ? 28.802 -6.209 71.689 1.00 43.69 158 ALA A C 1
ATOM 1213 O 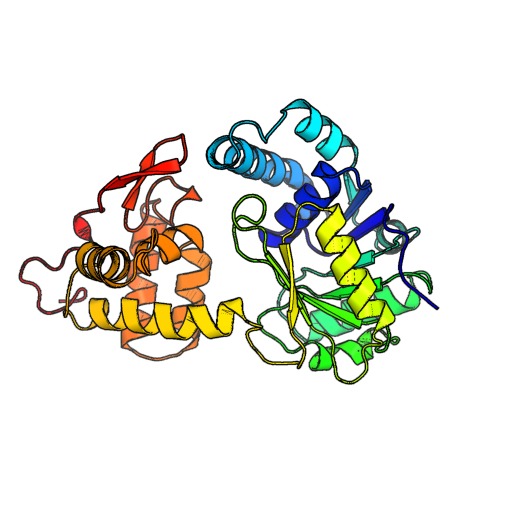O . ALA A 1 187 ? 28.425 -7.344 71.368 1.00 43.29 158 ALA A O 1
ATOM 1215 N N . GLU A 1 188 ? 30.072 -5.811 71.633 1.00 42.04 159 GLU A N 1
ATOM 1216 C CA . GLU A 1 188 ? 31.163 -6.688 71.229 1.00 39.58 159 GLU A CA 1
ATOM 1217 C C . GLU A 1 188 ? 31.908 -7.157 72.474 1.00 39.62 159 GLU A C 1
ATOM 1218 O O . GLU A 1 188 ? 32.490 -6.338 73.193 1.00 40.60 159 GLU A O 1
ATOM 1224 N N . VAL A 1 189 ? 31.876 -8.467 72.736 1.00 39.10 160 VAL A N 1
ATOM 1225 C CA . VAL A 1 189 ? 32.503 -9.055 73.923 1.00 39.27 160 VAL A CA 1
ATOM 1226 C C . VAL A 1 189 ? 33.828 -9.680 73.507 1.00 39.65 160 VAL A C 1
ATOM 1227 O O . VAL A 1 189 ? 33.874 -10.461 72.553 1.00 37.88 160 VAL A O 1
ATOM 1231 N N . MET A 1 190 ? 34.909 -9.336 74.210 1.00 40.70 161 MET A N 1
ATOM 1232 C CA . MET A 1 190 ? 36.259 -9.703 73.770 1.00 41.79 161 MET A CA 1
ATOM 1233 C C . MET A 1 190 ? 37.121 -10.044 74.980 1.00 40.93 161 MET A C 1
ATOM 1234 O O . MET A 1 190 ? 37.538 -9.153 75.727 1.00 41.01 161 MET A O 1
ATOM 1239 N N . GLY A 1 191 ? 37.438 -11.317 75.151 1.00 40.99 162 GLY A N 1
ATOM 1240 C CA . GLY A 1 191 ? 38.306 -11.696 76.246 1.00 45.75 162 GLY A CA 1
ATOM 1241 C C . GLY A 1 191 ? 39.791 -11.551 75.921 1.00 44.51 162 GLY A C 1
ATOM 1242 O O . GLY A 1 191 ? 40.197 -11.332 74.781 1.00 42.96 162 GLY A O 1
ATOM 1243 N N . THR A 1 192 ? 40.608 -11.656 76.967 1.00 42.85 163 THR A N 1
ATOM 1244 C CA . THR A 1 192 ? 42.038 -11.843 76.816 1.00 44.27 163 THR A CA 1
ATOM 1245 C C . THR A 1 192 ? 42.321 -13.333 76.704 1.00 46.79 163 THR A C 1
ATOM 1246 O O . THR A 1 192 ? 41.418 -14.171 76.789 1.00 45.47 163 THR A O 1
ATOM 1250 N N . ALA A 1 193 ? 43.600 -13.677 76.536 1.00 45.30 164 ALA A N 1
ATOM 1251 C CA . ALA A 1 193 ? 43.979 -15.080 76.602 1.00 47.34 164 ALA A CA 1
ATOM 1252 C C . ALA A 1 193 ? 43.649 -15.702 77.959 1.00 51.48 164 ALA A C 1
ATOM 1253 O O . ALA A 1 193 ? 43.550 -16.930 78.059 1.00 53.45 164 ALA A O 1
ATOM 1255 N N . ALA A 1 194 ? 43.474 -14.894 79.006 1.00 49.48 165 ALA A N 1
ATOM 1256 C CA . ALA A 1 194 ? 43.161 -15.444 80.312 1.00 44.70 165 ALA A CA 1
ATOM 1257 C C . ALA A 1 194 ? 41.664 -15.531 80.599 1.00 49.04 165 ALA A C 1
ATOM 1258 O O . ALA A 1 194 ? 41.280 -16.251 81.523 1.00 49.69 165 ALA A O 1
ATOM 1260 N N . THR A 1 195 ? 40.815 -14.822 79.850 1.00 47.35 166 THR A N 1
ATOM 1261 C CA . THR A 1 195 ? 39.388 -14.777 80.167 1.00 43.74 166 THR A CA 1
ATOM 1262 C C . THR A 1 195 ? 38.768 -16.168 80.095 1.00 41.16 166 THR A C 1
ATOM 1263 O O . THR A 1 195 ? 38.876 -16.855 79.082 1.00 43.49 166 THR A O 1
ATOM 1267 N N . SER A 1 196 ? 38.104 -16.579 81.164 1.00 46.94 167 SER A N 1
ATOM 1268 C CA . SER A 1 196 ? 37.391 -17.848 81.128 1.00 51.23 167 SER A CA 1
ATOM 1269 C C . SER A 1 196 ? 36.188 -17.746 80.194 1.00 49.02 167 SER A C 1
ATOM 1270 O O . SER A 1 196 ? 35.648 -16.657 79.989 1.00 46.11 167 SER A O 1
ATOM 1273 N N . PRO A 1 197 ? 35.744 -18.870 79.620 1.00 53.91 168 PRO A N 1
ATOM 1274 C CA . PRO A 1 197 ? 34.543 -18.828 78.770 1.00 49.45 168 PRO A CA 1
ATOM 1275 C C . PRO A 1 197 ? 33.276 -18.462 79.531 1.00 51.94 168 PRO A C 1
ATOM 1276 O O . PRO A 1 197 ? 32.376 -17.829 78.956 1.00 50.88 168 PRO A O 1
ATOM 1280 N N . GLU A 1 198 ? 33.175 -18.862 80.802 1.00 49.56 169 GLU A N 1
ATOM 1281 C CA . GLU A 1 198 ? 32.028 -18.480 81.621 1.00 54.64 169 GLU A CA 1
ATOM 1282 C C . GLU A 1 198 ? 31.865 -16.969 81.649 1.00 49.60 169 GLU A C 1
ATOM 1283 O O . GLU A 1 198 ? 30.753 -16.451 81.504 1.00 50.74 169 GLU A O 1
ATOM 1289 N N . ALA A 1 199 ? 32.970 -16.248 81.844 1.00 46.04 170 ALA A N 1
ATOM 1290 C CA . ALA A 1 199 ? 32.910 -14.789 81.860 1.00 45.04 170 ALA A CA 1
ATOM 1291 C C . ALA A 1 199 ? 32.467 -14.240 80.509 1.00 46.31 170 ALA A C 1
ATOM 1292 O O . ALA A 1 199 ? 31.633 -13.323 80.450 1.00 44.74 170 ALA A O 1
ATOM 1294 N N . VAL A 1 200 ? 32.988 -14.810 79.412 1.00 42.54 171 VAL A N 1
ATOM 1295 C CA . VAL A 1 200 ? 32.537 -14.409 78.082 1.00 43.31 171 VAL A CA 1
ATOM 1296 C C . VAL A 1 200 ? 31.036 -14.630 77.940 1.00 43.71 171 VAL A C 1
ATOM 1297 O O . VAL A 1 200 ? 30.300 -13.756 77.465 1.00 42.36 171 VAL A O 1
ATOM 1301 N N . ALA A 1 201 ? 30.561 -15.820 78.315 1.00 46.97 172 ALA A N 1
ATOM 1302 C CA . ALA A 1 201 ? 29.132 -16.092 78.186 1.00 47.42 172 ALA A CA 1
ATOM 1303 C C . ALA A 1 201 ? 28.319 -15.162 79.078 1.00 44.93 172 ALA A C 1
ATOM 1304 O O . ALA A 1 201 ? 27.215 -14.755 78.716 1.00 41.75 172 ALA A O 1
ATOM 1306 N N . GLY A 1 202 ? 28.858 -14.795 80.237 1.00 42.58 173 GLY A N 1
ATOM 1307 C CA . GLY A 1 202 ? 28.141 -13.873 81.100 1.00 45.17 173 GLY A CA 1
ATOM 1308 C C . GLY A 1 202 ? 27.991 -12.502 80.473 1.00 48.21 173 GLY A C 1
ATOM 1309 O O . GLY A 1 202 ? 26.902 -11.917 80.497 1.00 46.32 173 GLY A O 1
ATOM 1310 N N . ALA A 1 203 ? 29.075 -11.973 79.886 1.00 45.43 174 ALA A N 1
ATOM 1311 C CA . ALA A 1 203 ? 28.975 -10.677 79.218 1.00 45.63 174 ALA A CA 1
ATOM 1312 C C . ALA A 1 203 ? 27.935 -10.719 78.106 1.00 45.69 174 ALA A C 1
ATOM 1313 O O . ALA A 1 203 ? 27.128 -9.786 77.959 1.00 45.60 174 ALA A O 1
ATOM 1315 N N . LEU A 1 204 ? 27.931 -11.797 77.318 1.00 42.99 175 LEU A N 1
ATOM 1316 C CA . LEU A 1 204 ? 26.931 -11.922 76.261 1.00 44.82 175 LEU A CA 1
ATOM 1317 C C . LEU A 1 204 ? 25.532 -11.904 76.845 1.00 44.97 175 LEU A C 1
ATOM 1318 O O . LEU A 1 204 ? 24.648 -11.193 76.351 1.00 43.11 175 LEU A O 1
ATOM 1323 N N . GLN A 1 205 ? 25.326 -12.664 77.921 1.00 45.74 176 GLN A N 1
ATOM 1324 C CA . GLN A 1 205 ? 24.038 -12.670 78.597 1.00 45.90 176 GLN A CA 1
ATOM 1325 C C . GLN A 1 205 ? 23.679 -11.272 79.077 1.00 44.67 176 GLN A C 1
ATOM 1326 O O . GLN A 1 205 ? 22.588 -10.761 78.792 1.00 44.51 176 GLN A O 1
ATOM 1332 N N . PHE A 1 206 ? 24.602 -10.627 79.794 1.00 44.03 177 PHE A N 1
ATOM 1333 C CA . PHE A 1 206 ? 24.352 -9.263 80.234 1.00 41.41 177 PHE A CA 1
ATOM 1334 C C . PHE A 1 206 ? 23.963 -8.368 79.068 1.00 40.66 177 PHE A C 1
ATOM 1335 O O . PHE A 1 206 ? 23.053 -7.541 79.189 1.00 42.62 177 PHE A O 1
ATOM 1343 N N . ALA A 1 207 ? 24.644 -8.516 77.928 1.00 35.61 178 ALA A N 1
ATOM 1344 C CA . ALA A 1 207 ? 24.307 -7.687 76.778 1.00 42.47 178 ALA A CA 1
ATOM 1345 C C . ALA A 1 207 ? 22.903 -7.994 76.271 1.00 41.20 178 ALA A C 1
ATOM 1346 O O . ALA A 1 207 ? 22.162 -7.081 75.894 1.00 40.36 178 ALA A O 1
ATOM 1348 N N . GLU A 1 208 ? 22.523 -9.270 76.250 1.00 40.13 179 GLU A N 1
ATOM 1349 C CA . GLU A 1 208 ? 21.187 -9.615 75.771 1.00 46.50 179 GLU A CA 1
ATOM 1350 C C . GLU A 1 208 ? 20.106 -9.013 76.660 1.00 45.10 179 GLU A C 1
ATOM 1351 O O . GLU A 1 208 ? 19.099 -8.506 76.159 1.00 50.07 179 GLU A O 1
ATOM 1357 N N . GLU A 1 209 ? 20.314 -9.029 77.977 1.00 42.24 180 GLU A N 1
ATOM 1358 C CA . GLU A 1 209 ? 19.326 -8.528 78.921 1.00 46.28 180 GLU A CA 1
ATOM 1359 C C . GLU A 1 209 ? 19.195 -7.015 78.909 1.00 49.53 180 GLU A C 1
ATOM 1360 O O . GLU A 1 209 ? 18.285 -6.492 79.559 1.00 53.45 180 GLU A O 1
ATOM 1366 N N . THR A 1 210 ? 20.091 -6.296 78.239 1.00 45.12 181 THR A N 1
ATOM 1367 C CA . THR A 1 210 ? 20.060 -4.840 78.267 1.00 45.69 181 THR A CA 1
ATOM 1368 C C . THR A 1 210 ? 19.820 -4.265 76.876 1.00 47.41 181 THR A C 1
ATOM 1369 O O . THR A 1 210 ? 20.284 -3.165 76.563 1.00 46.30 181 THR A O 1
ATOM 1373 N N . GLY A 1 211 ? 19.096 -5.011 76.037 1.00 46.37 182 GLY A N 1
ATOM 1374 C CA . GLY A 1 211 ? 18.668 -4.547 74.732 1.00 48.27 182 GLY A CA 1
ATOM 1375 C C . GLY A 1 211 ? 19.717 -4.593 73.641 1.00 48.43 182 GLY A C 1
ATOM 1376 O O . GLY A 1 211 ? 19.542 -3.936 72.604 1.00 44.18 182 GLY A O 1
ATOM 1377 N N . MET A 1 212 ? 20.807 -5.328 73.835 1.00 43.56 183 MET A N 1
ATOM 1378 C CA . MET A 1 212 ? 21.905 -5.325 72.881 1.00 46.07 183 MET A CA 1
ATOM 1379 C C . MET A 1 212 ? 21.863 -6.536 71.957 1.00 44.95 183 MET A C 1
ATOM 1380 O O . MET A 1 212 ? 21.275 -7.576 72.270 1.00 44.47 183 MET A O 1
ATOM 1385 N N . VAL A 1 213 ? 22.457 -6.352 70.785 1.00 46.90 184 VAL A N 1
ATOM 1386 C CA . VAL A 1 213 ? 22.825 -7.420 69.861 1.00 45.85 184 VAL A CA 1
ATOM 1387 C C . VAL A 1 213 ? 24.243 -7.826 70.243 1.00 44.74 184 VAL A C 1
ATOM 1388 O O . VAL A 1 213 ? 25.182 -7.071 69.964 1.00 43.62 184 VAL A O 1
ATOM 1392 N N . PRO A 1 214 ? 24.447 -8.957 70.924 1.00 43.91 185 PRO A N 1
ATOM 1393 C CA . PRO A 1 214 ? 25.790 -9.307 71.402 1.00 47.31 185 PRO A CA 1
ATOM 1394 C C . PRO A 1 214 ? 26.533 -10.240 70.459 1.00 41.72 185 PRO A C 1
ATOM 1395 O O . PRO A 1 214 ? 25.978 -11.207 69.934 1.00 46.91 185 PRO A O 1
ATOM 1399 N N . VAL A 1 215 ? 27.822 -9.954 70.256 1.00 41.55 186 VAL A N 1
ATOM 1400 C CA . VAL A 1 215 ? 28.673 -10.768 69.393 1.00 40.50 186 VAL A CA 1
ATOM 1401 C C . VAL A 1 215 ? 29.982 -11.049 70.109 1.00 35.38 186 VAL A C 1
ATOM 1402 O O . VAL A 1 215 ? 30.482 -10.217 70.867 1.00 38.75 186 VAL A O 1
ATOM 1406 N N . HIS A 1 216 ? 30.540 -12.231 69.851 1.00 39.26 187 HIS A N 1
ATOM 1407 C CA . HIS A 1 216 ? 31.782 -12.682 70.473 1.00 42.43 187 HIS A CA 1
ATOM 1408 C C . HIS A 1 216 ? 32.949 -12.353 69.551 1.00 40.71 187 HIS A C 1
ATOM 1409 O O . HIS A 1 216 ? 33.002 -12.839 68.420 1.00 42.96 187 HIS A O 1
ATOM 1416 N N . VAL A 1 217 ? 33.870 -11.522 70.026 1.00 40.48 188 VAL A N 1
ATOM 1417 C CA . VAL A 1 217 ? 35.120 -11.258 69.322 1.00 43.96 188 VAL A CA 1
ATOM 1418 C C . VAL A 1 217 ? 36.114 -12.286 69.853 1.00 46.44 188 VAL A C 1
ATOM 1419 O O . VAL A 1 217 ? 36.649 -12.136 70.955 1.00 42.28 188 VAL A O 1
ATOM 1423 N N . ARG A 1 218 ? 36.358 -13.339 69.067 1.00 42.41 189 ARG A N 1
ATOM 1424 C CA . ARG A 1 218 ? 36.969 -14.550 69.608 1.00 46.39 189 ARG A CA 1
ATOM 1425 C C . ARG A 1 218 ? 38.462 -14.421 69.880 1.00 43.55 189 ARG A C 1
ATOM 1426 O O . ARG A 1 218 ? 39.025 -15.308 70.522 1.00 47.97 189 ARG A O 1
ATOM 1434 N N . LYS A 1 219 ? 39.115 -13.370 69.408 1.00 40.55 190 LYS A N 1
ATOM 1435 C CA . LYS A 1 219 ? 40.525 -13.137 69.685 1.00 42.84 190 LYS A CA 1
ATOM 1436 C C . LYS A 1 219 ? 40.707 -11.675 70.050 1.00 40.89 190 LYS A C 1
ATOM 1437 O O . LYS A 1 219 ? 40.001 -10.803 69.531 1.00 41.87 190 LYS A O 1
ATOM 1443 N N . GLU A 1 220 ? 41.664 -11.402 70.936 1.00 42.13 191 GLU A N 1
ATOM 1444 C CA . GLU A 1 220 ? 41.905 -10.029 71.380 1.00 43.39 191 GLU A CA 1
ATOM 1445 C C . GLU A 1 220 ? 42.637 -9.269 70.281 1.00 43.16 191 GLU A C 1
ATOM 1446 O O . GLU A 1 220 ? 43.786 -9.589 69.961 1.00 43.68 191 GLU A O 1
ATOM 1452 N N . ILE A 1 221 ? 41.978 -8.263 69.705 1.00 38.38 192 ILE A N 1
ATOM 1453 C CA . ILE A 1 221 ? 42.571 -7.455 68.635 1.00 44.15 192 ILE A CA 1
ATOM 1454 C C . ILE A 1 221 ? 42.179 -5.999 68.827 1.00 46.27 192 ILE A C 1
ATOM 1455 O O . ILE A 1 221 ? 41.137 -5.683 69.419 1.00 42.06 192 ILE A O 1
ATOM 1460 N N . PRO A 1 222 ? 43.003 -5.075 68.314 1.00 48.06 193 PRO A N 1
ATOM 1461 C CA . PRO A 1 222 ? 42.776 -3.637 68.586 1.00 48.37 193 PRO A CA 1
ATOM 1462 C C . PRO A 1 222 ? 41.368 -3.089 68.340 1.00 50.25 193 PRO A C 1
ATOM 1463 O O . PRO A 1 222 ? 40.827 -2.393 69.210 1.00 52.32 193 PRO A O 1
ATOM 1467 N N . GLY A 1 223 ? 40.759 -3.340 67.195 1.00 45.71 194 GLY A N 1
ATOM 1468 C CA . GLY A 1 223 ? 39.531 -2.594 66.956 1.00 46.58 194 GLY A CA 1
ATOM 1469 C C . GLY A 1 223 ? 38.219 -3.356 67.034 1.00 43.89 194 GLY A C 1
ATOM 1470 O O . GLY A 1 223 ? 37.225 -2.921 66.443 1.00 44.30 194 GLY A O 1
ATOM 1471 N N . TYR A 1 224 ? 38.191 -4.468 67.754 1.00 39.63 195 TYR A N 1
ATOM 1472 C CA . TYR A 1 224 ? 37.036 -5.377 67.743 1.00 43.11 195 TYR A CA 1
ATOM 1473 C C . TYR A 1 224 ? 36.703 -5.686 66.281 1.00 41.31 195 TYR A C 1
ATOM 1474 O O . TYR A 1 224 ? 37.600 -5.748 65.436 1.00 40.87 195 TYR A O 1
ATOM 1483 N N . PHE A 1 225 ? 35.423 -5.925 65.993 1.00 44.23 196 PHE A N 1
ATOM 1484 C CA . PHE A 1 225 ? 34.924 -5.968 64.623 1.00 36.69 196 PHE A CA 1
ATOM 1485 C C . PHE A 1 225 ? 34.643 -4.565 64.110 1.00 41.91 196 PHE A C 1
ATOM 1486 O O . PHE A 1 225 ? 35.046 -4.194 62.997 1.00 40.04 196 PHE A O 1
ATOM 1494 N N . LEU A 1 226 ? 33.915 -3.783 64.905 1.00 38.73 197 LEU A N 1
ATOM 1495 C CA . LEU A 1 226 ? 33.342 -2.545 64.396 1.00 38.78 197 LEU A CA 1
ATOM 1496 C C . LEU A 1 226 ? 34.422 -1.576 63.936 1.00 38.68 197 LEU A C 1
ATOM 1497 O O . LEU A 1 226 ? 34.398 -1.113 62.791 1.00 41.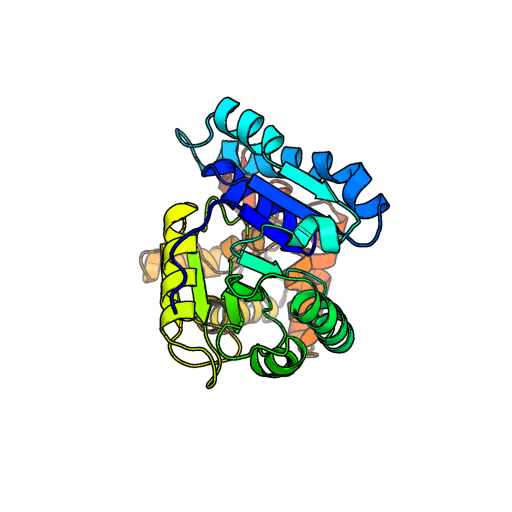34 197 LEU A O 1
ATOM 1502 N N . ASN A 1 227 ? 35.387 -1.257 64.808 1.00 37.35 198 ASN A N 1
ATOM 1503 C CA . ASN A 1 227 ? 36.407 -0.285 64.416 1.00 40.53 198 ASN A CA 1
ATOM 1504 C C . ASN A 1 227 ? 37.367 -0.843 63.357 1.00 37.58 198 ASN A C 1
ATOM 1505 O O . ASN A 1 227 ? 37.848 -0.082 62.509 1.00 36.95 198 ASN A O 1
ATOM 1510 N N . SER A 1 228 ? 37.634 -2.156 63.365 1.00 35.52 199 SER A N 1
ATOM 1511 C CA . SER A 1 228 ? 38.444 -2.756 62.307 1.00 39.09 199 SER A CA 1
ATOM 1512 C C . SER A 1 228 ? 37.796 -2.574 60.936 1.00 43.80 199 SER A C 1
ATOM 1513 O O . SER A 1 228 ? 38.491 -2.426 59.927 1.00 40.92 199 SER A O 1
ATOM 1516 N N . LEU A 1 229 ? 36.461 -2.622 60.876 1.00 44.71 200 LEU A N 1
ATOM 1517 C CA . LEU A 1 229 ? 35.759 -2.374 59.621 1.00 38.79 200 LEU A CA 1
ATOM 1518 C C . LEU A 1 229 ? 35.653 -0.884 59.355 1.00 38.65 200 LEU A C 1
ATOM 1519 O O . LEU A 1 229 ? 35.930 -0.410 58.250 1.00 39.93 200 LEU A O 1
ATOM 1524 N N . LEU A 1 230 ? 35.296 -0.132 60.381 1.00 38.72 201 LEU A N 1
ATOM 1525 C CA . LEU A 1 230 ? 34.901 1.255 60.205 1.00 36.75 201 LEU A CA 1
ATOM 1526 C C . LEU A 1 230 ? 36.088 2.156 59.881 1.00 41.25 201 LEU A C 1
ATOM 1527 O O . LEU A 1 230 ? 35.968 3.077 59.066 1.00 45.88 201 LEU A O 1
ATOM 1532 N N . ILE A 1 231 ? 37.240 1.923 60.500 1.00 42.98 202 ILE A N 1
ATOM 1533 C CA . ILE A 1 231 ? 38.327 2.902 60.422 1.00 43.33 202 ILE A CA 1
ATOM 1534 C C . ILE A 1 231 ? 38.967 2.929 59.030 1.00 42.45 202 ILE A C 1
ATOM 1535 O O . ILE A 1 231 ? 39.141 4.024 58.471 1.00 43.84 202 ILE A O 1
ATOM 1540 N N . PRO A 1 232 ? 39.308 1.787 58.415 1.00 41.14 203 PRO A N 1
ATOM 1541 C CA . PRO A 1 232 ? 39.748 1.830 57.001 1.00 44.69 203 PRO A CA 1
ATOM 1542 C C . PRO A 1 232 ? 38.739 2.490 56.066 1.00 45.46 203 PRO A C 1
ATOM 1543 O O . PRO A 1 232 ? 39.114 3.234 55.139 1.00 44.98 203 PRO A O 1
ATOM 1547 N N . TRP A 1 233 ? 37.454 2.214 56.291 1.00 41.22 204 TRP A N 1
ATOM 1548 C CA . TRP A 1 233 ? 36.388 2.718 55.425 1.00 41.11 204 TRP A CA 1
ATOM 1549 C C . TRP A 1 233 ? 36.252 4.228 55.554 1.00 42.78 204 TRP A C 1
ATOM 1550 O O . TRP A 1 233 ? 36.164 4.942 54.552 1.00 42.91 204 TRP A O 1
ATOM 1561 N N . LEU A 1 234 ? 36.238 4.730 56.791 1.00 39.43 205 LEU A N 1
ATOM 1562 C CA . LEU A 1 234 ? 36.148 6.170 57.013 1.00 41.72 205 LEU A CA 1
ATOM 1563 C C . LEU A 1 234 ? 37.376 6.874 56.471 1.00 39.29 205 LEU A C 1
ATOM 1564 O O . LEU A 1 234 ? 37.282 7.958 55.889 1.00 39.74 205 LEU A O 1
ATOM 1569 N N . GLN A 1 235 ? 38.546 6.295 56.708 1.00 41.75 206 GLN A N 1
ATOM 1570 C CA . GLN A 1 235 ? 39.775 6.893 56.210 1.00 40.82 206 GLN A CA 1
ATOM 1571 C C . GLN A 1 235 ? 39.740 7.008 54.688 1.00 42.53 206 GLN A C 1
ATOM 1572 O O . GLN A 1 235 ? 40.095 8.051 54.126 1.00 41.94 206 GLN A O 1
ATOM 1578 N N . ALA A 1 236 ? 39.279 5.959 54.002 1.00 39.98 207 ALA A N 1
ATOM 1579 C CA . ALA A 1 236 ? 39.160 6.044 52.550 1.00 40.51 207 ALA A CA 1
ATOM 1580 C C . ALA A 1 236 ? 38.184 7.141 52.142 1.00 40.06 207 ALA A C 1
ATOM 1581 O O . ALA A 1 236 ? 38.470 7.935 51.240 1.00 38.91 207 ALA A O 1
ATOM 1583 N N . GLY A 1 237 ? 37.040 7.231 52.821 1.00 41.64 208 GLY A N 1
ATOM 1584 C CA . GLY A 1 237 ? 36.071 8.254 52.456 1.00 38.58 208 GLY A CA 1
ATOM 1585 C C . GLY A 1 237 ? 36.634 9.655 52.589 1.00 38.84 208 GLY A C 1
ATOM 1586 O O . GLY A 1 237 ? 36.605 10.446 51.643 1.00 41.53 208 GLY A O 1
ATOM 1587 N N . SER A 1 238 ? 37.187 9.972 53.762 1.00 41.00 209 SER A N 1
ATOM 1588 C CA . SER A 1 238 ? 37.712 11.314 53.966 1.00 39.73 209 SER A CA 1
ATOM 1589 C C . SER A 1 238 ? 38.933 11.565 53.097 1.00 34.36 209 SER A C 1
ATOM 1590 O O . SER A 1 238 ? 39.147 12.699 52.654 1.00 39.69 209 SER A O 1
ATOM 1593 N N . LYS A 1 239 ? 39.733 10.531 52.822 1.00 34.93 210 LYS A N 1
ATOM 1594 C CA . LYS A 1 239 ? 40.846 10.709 51.895 1.00 38.53 210 LYS A CA 1
ATOM 1595 C C . LYS A 1 239 ? 40.351 11.166 50.531 1.00 40.40 210 LYS A C 1
ATOM 1596 O O . LYS A 1 239 ? 40.871 12.139 49.967 1.00 41.33 210 LYS A O 1
ATOM 1602 N N . LEU A 1 240 ? 39.330 10.482 49.994 1.00 37.83 211 LEU A N 1
ATOM 1603 C CA . LEU A 1 240 ? 38.750 10.864 48.702 1.00 39.30 211 LEU A CA 1
ATOM 1604 C C . LEU A 1 240 ? 38.331 12.321 48.704 1.00 39.49 211 LEU A C 1
ATOM 1605 O O . LEU A 1 240 ? 38.543 13.045 47.723 1.00 40.86 211 LEU A O 1
ATOM 1610 N N . TYR A 1 241 ? 37.745 12.774 49.815 1.00 41.73 212 TYR A N 1
ATOM 1611 C CA . TYR A 1 241 ? 37.288 14.153 49.906 1.00 40.32 212 TYR A CA 1
ATOM 1612 C C . TYR A 1 241 ? 38.467 15.113 50.001 1.00 43.83 212 TYR A C 1
ATOM 1613 O O . TYR A 1 241 ? 38.497 16.133 49.309 1.00 42.10 212 TYR A O 1
ATOM 1622 N N . MET A 1 242 ? 39.457 14.798 50.847 1.00 42.88 213 MET A N 1
ATOM 1623 C CA . MET A 1 242 ? 40.547 15.750 51.071 1.00 43.66 213 MET A CA 1
ATOM 1624 C C . MET A 1 242 ? 41.436 15.909 49.842 1.00 47.00 213 MET A C 1
ATOM 1625 O O . MET A 1 242 ? 42.042 16.968 49.657 1.00 50.46 213 MET A O 1
ATOM 1630 N N . HIS A 1 243 ? 41.532 14.897 48.988 1.00 42.73 214 HIS A N 1
ATOM 1631 C CA . HIS A 1 243 ? 42.264 15.057 47.737 1.00 45.74 214 HIS A CA 1
ATOM 1632 C C . HIS A 1 243 ? 41.390 15.598 46.605 1.00 48.17 214 HIS A C 1
ATOM 1633 O O . HIS A 1 243 ? 41.810 15.577 45.443 1.00 46.34 214 HIS A O 1
ATOM 1640 N N . GLY A 1 244 ? 40.196 16.100 46.915 1.00 46.26 215 GLY A N 1
ATOM 1641 C CA . GLY A 1 244 ? 39.391 16.730 45.889 1.00 46.05 215 GLY A CA 1
ATOM 1642 C C . GLY A 1 244 ? 38.793 15.787 44.874 1.00 45.63 215 GLY A C 1
ATOM 1643 O O . GLY A 1 244 ? 38.416 16.226 43.784 1.00 48.59 215 GLY A O 1
ATOM 1644 N N . VAL A 1 245 ? 38.688 14.496 45.194 1.00 46.88 216 VAL A N 1
ATOM 1645 C CA . VAL A 1 245 ? 38.155 13.558 44.212 1.00 45.26 216 VAL A CA 1
ATOM 1646 C C . VAL A 1 245 ? 36.634 13.655 44.124 1.00 44.24 216 VAL A C 1
ATOM 1647 O O . VAL A 1 245 ? 36.061 13.441 43.049 1.00 46.24 216 VAL A O 1
ATOM 1651 N N . GLY A 1 246 ? 35.953 13.977 45.218 1.00 44.50 217 GLY A N 1
ATOM 1652 C CA . GLY A 1 246 ? 34.536 14.281 45.110 1.00 47.29 217 GLY A CA 1
ATOM 1653 C C . GLY A 1 246 ? 34.003 14.900 46.384 1.00 48.99 217 GLY A C 1
ATOM 1654 O O . GLY A 1 246 ? 34.725 15.072 47.371 1.00 46.41 217 GLY A O 1
ATOM 1655 N N . ASN A 1 247 ? 32.692 15.229 46.348 1.00 45.59 218 ASN A N 1
ATOM 1656 C CA . ASN A 1 247 ? 31.970 15.794 47.478 1.00 45.78 218 ASN A CA 1
ATOM 1657 C C . ASN A 1 247 ? 31.440 14.698 48.394 1.00 44.01 218 ASN A C 1
ATOM 1658 O O . ASN A 1 247 ? 31.237 13.552 47.970 1.00 46.78 218 ASN A O 1
ATOM 1663 N N . PRO A 1 248 ? 31.206 15.022 49.665 1.00 43.98 219 PRO A N 1
ATOM 1664 C CA . PRO A 1 248 ? 30.735 13.988 50.608 1.00 45.36 219 PRO A CA 1
ATOM 1665 C C . PRO A 1 248 ? 29.464 13.304 50.162 1.00 43.94 219 PRO A C 1
ATOM 1666 O O . PRO A 1 248 ? 29.320 12.089 50.355 1.00 41.47 219 PRO A O 1
ATOM 1670 N N . ALA A 1 249 ? 28.524 14.059 49.584 1.00 43.92 220 ALA A N 1
ATOM 1671 C CA . ALA A 1 249 ? 27.294 13.440 49.099 1.00 47.75 220 ALA A CA 1
ATOM 1672 C C . ALA A 1 249 ? 27.585 12.460 47.969 1.00 44.41 220 ALA A C 1
ATOM 1673 O O . ALA A 1 249 ? 26.944 11.405 47.873 1.00 45.19 220 ALA A O 1
ATOM 1675 N N . ASP A 1 250 ? 28.552 12.788 47.107 1.00 42.07 221 ASP A N 1
ATOM 1676 C CA . ASP A 1 250 ? 28.916 11.872 46.030 1.00 45.88 221 ASP A CA 1
ATOM 1677 C C . ASP A 1 250 ? 29.448 10.562 46.594 1.00 44.63 221 ASP A C 1
ATOM 1678 O O . ASP A 1 250 ? 29.061 9.473 46.150 1.00 44.90 221 ASP A O 1
ATOM 1683 N N . ILE A 1 251 ? 30.352 10.651 47.569 1.00 43.28 222 ILE A N 1
ATOM 1684 C CA . ILE A 1 251 ? 30.979 9.455 48.113 1.00 40.63 222 ILE A CA 1
ATOM 1685 C C . ILE A 1 251 ? 29.956 8.613 48.844 1.00 41.42 222 ILE A C 1
ATOM 1686 O O . ILE A 1 251 ? 29.964 7.378 48.749 1.00 41.58 222 ILE A O 1
ATOM 1691 N N . ASP A 1 252 ? 29.036 9.268 49.557 1.00 42.86 223 ASP A N 1
ATOM 1692 C CA . ASP A 1 252 ? 28.004 8.544 50.283 1.00 39.73 223 ASP A CA 1
ATOM 1693 C C . ASP A 1 252 ? 26.977 7.937 49.336 1.00 40.82 223 ASP A C 1
ATOM 1694 O O . ASP A 1 252 ? 26.565 6.785 49.524 1.00 37.14 223 ASP A O 1
ATOM 1699 N N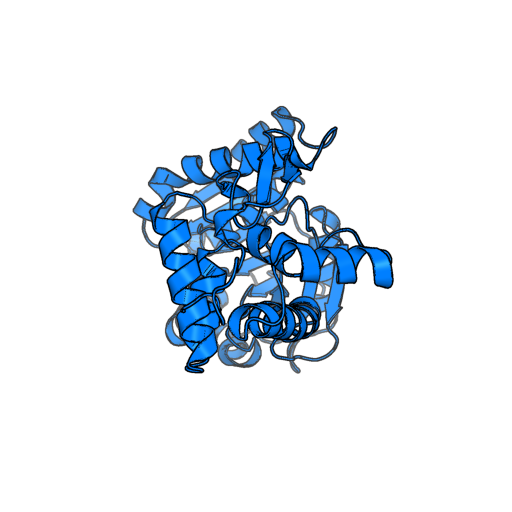 . ARG A 1 253 ? 26.540 8.698 48.319 1.00 39.81 224 ARG A N 1
ATOM 1700 C CA . ARG A 1 253 ? 25.573 8.151 47.368 1.00 44.91 224 ARG A CA 1
ATOM 1701 C C . ARG A 1 253 ? 26.138 6.933 46.651 1.00 41.71 224 ARG A C 1
ATOM 1702 O O . ARG A 1 253 ? 25.459 5.905 46.531 1.00 38.48 224 ARG A O 1
ATOM 1710 N N . THR A 1 254 ? 27.394 7.011 46.208 1.00 39.03 225 THR A N 1
ATOM 1711 C CA . THR A 1 254 ? 28.015 5.853 45.577 1.00 36.75 225 THR A CA 1
ATOM 1712 C C . THR A 1 254 ? 27.987 4.644 46.507 1.00 39.51 225 THR A C 1
ATOM 1713 O O . THR A 1 254 ? 27.587 3.543 46.103 1.00 37.10 225 THR A O 1
ATOM 1717 N N . TRP A 1 255 ? 28.391 4.832 47.769 1.00 33.61 226 TRP A N 1
ATOM 1718 C CA . TRP A 1 255 ? 28.307 3.739 48.735 1.00 35.73 226 TRP A CA 1
ATOM 1719 C C . TRP A 1 255 ? 26.879 3.213 48.857 1.00 37.36 226 TRP A C 1
ATOM 1720 O O . TRP A 1 255 ? 26.643 2.007 48.770 1.00 37.27 226 TRP A O 1
ATOM 1731 N N . ARG A 1 256 ? 25.910 4.099 49.080 1.00 36.24 227 ARG A N 1
ATOM 1732 C CA . ARG A 1 256 ? 24.543 3.636 49.318 1.00 40.49 227 ARG A CA 1
ATOM 1733 C C . ARG A 1 256 ? 24.023 2.813 48.140 1.00 40.30 227 ARG A C 1
ATOM 1734 O O . ARG A 1 256 ? 23.486 1.710 48.319 1.00 38.10 227 ARG A O 1
ATOM 1742 N N . VAL A 1 257 ? 24.172 3.339 46.921 1.00 41.51 228 VAL A N 1
ATOM 1743 C CA . VAL A 1 257 ? 23.524 2.736 45.756 1.00 40.06 228 VAL A CA 1
ATOM 1744 C C . VAL A 1 257 ? 24.275 1.491 45.298 1.00 37.94 228 VAL A C 1
ATOM 1745 O O . VAL A 1 257 ? 23.666 0.456 45.018 1.00 39.30 228 VAL A O 1
ATOM 1749 N N . ALA A 1 258 ? 25.606 1.559 45.239 1.00 39.32 229 ALA A N 1
ATOM 1750 C CA . ALA A 1 258 ? 26.392 0.442 44.715 1.00 36.65 229 ALA A CA 1
ATOM 1751 C C . ALA A 1 258 ? 26.397 -0.759 45.638 1.00 43.27 229 ALA A C 1
ATOM 1752 O O . ALA A 1 258 ? 26.708 -1.874 45.210 1.00 45.41 229 ALA A O 1
ATOM 1754 N N . THR A 1 259 ? 26.062 -0.560 46.891 1.00 42.65 230 THR A N 1
ATOM 1755 C CA . THR A 1 259 ? 26.288 -1.571 47.889 1.00 44.32 230 THR A CA 1
ATOM 1756 C C . THR A 1 259 ? 24.991 -1.911 48.613 1.00 46.48 230 THR A C 1
ATOM 1757 O O . THR A 1 259 ? 24.960 -2.852 49.422 1.00 44.78 230 THR A O 1
ATOM 1761 N N . GLY A 1 260 ? 23.899 -1.222 48.268 1.00 44.88 231 GLY A N 1
ATOM 1762 C CA . GLY A 1 260 ? 22.593 -1.464 48.849 1.00 44.49 231 GLY A CA 1
ATOM 1763 C C . GLY A 1 260 ? 22.564 -1.115 50.327 1.00 50.28 231 GLY A C 1
ATOM 1764 O O . GLY A 1 260 ? 22.122 -1.918 51.157 1.00 50.65 231 GLY A O 1
ATOM 1765 N N . ASN A 1 261 ? 23.041 0.078 50.675 1.00 43.76 232 ASN A N 1
ATOM 1766 C CA . ASN A 1 261 ? 23.160 0.462 52.071 1.00 50.00 232 ASN A CA 1
ATOM 1767 C C . ASN A 1 261 ? 22.497 1.816 52.288 1.00 47.01 232 ASN A C 1
ATOM 1768 O O . ASN A 1 261 ? 22.098 2.494 51.340 1.00 47.18 232 ASN A O 1
ATOM 1773 N N . GLU A 1 262 ? 22.340 2.180 53.560 1.00 45.71 233 GLU A N 1
ATOM 1774 C CA . GLU A 1 262 ? 21.658 3.409 53.960 1.00 49.56 233 GLU A CA 1
ATOM 1775 C C . GLU A 1 262 ? 22.598 4.539 54.370 1.00 48.46 233 GLU A C 1
ATOM 1776 O O . GLU A 1 262 ? 22.193 5.703 54.308 1.00 44.23 233 GLU A O 1
ATOM 1782 N N . ARG A 1 263 ? 23.824 4.243 54.808 1.00 42.52 234 ARG A N 1
ATOM 1783 C CA . ARG A 1 263 ? 24.686 5.281 55.367 1.00 47.18 234 ARG A CA 1
ATOM 1784 C C . ARG A 1 263 ? 26.092 5.148 54.816 1.00 44.00 234 ARG A C 1
ATOM 1785 O O . ARG A 1 263 ? 26.748 4.117 55.012 1.00 45.83 234 ARG A O 1
ATOM 1793 N N . GLY A 1 264 ? 26.556 6.196 54.151 1.00 44.06 235 GLY A N 1
ATOM 1794 C CA . GLY A 1 264 ? 27.925 6.271 53.699 1.00 42.87 235 GLY A CA 1
ATOM 1795 C C . GLY A 1 264 ? 28.841 6.791 54.791 1.00 46.09 235 GLY A C 1
ATOM 1796 O O . GLY A 1 264 ? 28.422 7.045 55.933 1.00 40.30 235 GLY A O 1
ATOM 1797 N N . PRO A 1 265 ? 30.126 6.939 54.454 1.00 43.20 236 PRO A N 1
ATOM 1798 C CA . PRO A 1 265 ? 31.101 7.428 55.441 1.00 42.85 236 PRO A CA 1
ATOM 1799 C C . PRO A 1 265 ? 30.732 8.755 56.067 1.00 40.44 236 PRO A C 1
ATOM 1800 O O . PRO A 1 265 ? 30.938 8.941 57.263 1.00 40.06 236 PRO A O 1
ATOM 1804 N N . PHE A 1 266 ? 30.216 9.699 55.290 1.00 39.01 237 PHE A N 1
ATOM 1805 C CA . PHE A 1 266 ? 30.023 11.020 55.861 1.00 44.44 237 PHE A CA 1
ATOM 1806 C C . PHE A 1 266 ? 28.753 11.092 56.690 1.00 46.46 237 PHE A C 1
ATOM 1807 O O . PHE A 1 266 ? 28.726 11.780 57.718 1.00 43.02 237 PHE A O 1
ATOM 1815 N N . GLN A 1 267 ? 27.709 10.381 56.286 1.00 42.97 238 GLN A N 1
ATOM 1816 C CA . GLN A 1 267 ? 26.609 10.161 57.206 1.00 45.26 238 GLN A CA 1
ATOM 1817 C C . GLN A 1 267 ? 27.110 9.559 58.514 1.00 47.16 238 GLN A C 1
ATOM 1818 O O . GLN A 1 267 ? 26.638 9.924 59.598 1.00 47.82 238 GLN A O 1
ATOM 1824 N N . THR A 1 268 ? 28.080 8.645 58.435 1.00 43.83 239 THR A N 1
ATOM 1825 C CA . THR A 1 268 ? 28.565 7.994 59.643 1.00 41.33 239 THR A CA 1
ATOM 1826 C C . THR A 1 268 ? 29.351 8.967 60.504 1.00 44.74 239 THR A C 1
ATOM 1827 O O . THR A 1 268 ? 29.213 8.966 61.729 1.00 44.56 239 THR A O 1
ATOM 1831 N N . TYR A 1 269 ? 30.192 9.794 59.881 1.00 40.51 240 TYR A N 1
ATOM 1832 C CA . TYR A 1 269 ? 30.903 10.820 60.630 1.00 44.31 240 TYR A CA 1
ATOM 1833 C C . TYR A 1 269 ? 29.943 11.662 61.460 1.00 48.13 240 TYR A C 1
ATOM 1834 O O . TYR A 1 269 ? 30.208 11.938 62.638 1.00 45.71 240 TYR A O 1
ATOM 1843 N N . ASP A 1 270 ? 28.816 12.081 60.856 1.00 46.88 241 ASP A N 1
ATOM 1844 C CA . ASP A 1 270 ? 27.816 12.870 61.583 1.00 49.23 241 ASP A CA 1
ATOM 1845 C C . ASP A 1 270 ? 27.397 12.169 62.874 1.00 46.31 241 ASP A C 1
ATOM 1846 O O . ASP A 1 270 ? 27.112 12.818 63.883 1.00 46.50 241 ASP A O 1
ATOM 1851 N N . ILE A 1 271 ? 27.329 10.841 62.845 1.00 46.76 242 ILE A N 1
ATOM 1852 C CA . ILE A 1 271 ? 26.824 10.085 63.980 1.00 42.74 242 ILE A CA 1
ATOM 1853 C C . ILE A 1 271 ? 27.921 9.864 65.008 1.00 52.63 242 ILE A C 1
ATOM 1854 O O . ILE A 1 271 ? 27.701 10.027 66.212 1.00 55.06 242 ILE A O 1
ATOM 1859 N N . VAL A 1 272 ? 29.112 9.477 64.555 1.00 50.12 243 VAL A N 1
ATOM 1860 C CA . VAL A 1 272 ? 30.272 9.429 65.437 1.00 50.42 243 VAL A CA 1
ATOM 1861 C C . VAL A 1 272 ? 30.441 10.742 66.190 1.00 48.53 243 VAL A C 1
ATOM 1862 O O . VAL A 1 272 ? 30.857 10.754 67.351 1.00 51.49 243 VAL A O 1
ATOM 1866 N N . GLY A 1 273 ? 30.116 11.860 65.546 1.00 48.02 244 GLY A N 1
ATOM 1867 C CA . GLY A 1 273 ? 30.309 13.171 66.116 1.00 44.32 244 GLY A CA 1
ATOM 1868 C C . GLY A 1 273 ? 31.667 13.728 65.768 1.00 44.45 244 GLY A C 1
ATOM 1869 O O . GLY A 1 273 ? 32.669 13.007 65.757 1.00 48.31 244 GLY A O 1
ATOM 1870 N N . PHE A 1 274 ? 31.722 15.026 65.509 1.00 44.83 245 PHE A N 1
ATOM 1871 C CA . PHE A 1 274 ? 32.953 15.602 64.990 1.00 46.55 245 PHE A CA 1
ATOM 1872 C C . PHE A 1 274 ? 34.058 15.651 66.041 1.00 55.10 245 PHE A C 1
ATOM 1873 O O . PHE A 1 274 ? 35.241 15.635 65.674 1.00 53.57 245 PHE A O 1
ATOM 1881 N N . HIS A 1 275 ? 33.700 15.704 67.337 1.00 51.50 246 HIS A N 1
ATOM 1882 C CA . HIS A 1 275 ? 34.694 15.853 68.404 1.00 54.15 246 HIS A CA 1
ATOM 1883 C C . HIS A 1 275 ? 35.663 14.675 68.440 1.00 52.52 246 HIS A C 1
ATOM 1884 O O . HIS A 1 275 ? 36.883 14.858 68.387 1.00 57.20 246 HIS A O 1
ATOM 1891 N N . VAL A 1 276 ? 35.131 13.460 68.590 1.00 45.87 247 VAL A N 1
ATOM 1892 C CA . VAL A 1 276 ? 35.927 12.245 68.427 1.00 48.88 247 VAL A CA 1
ATOM 1893 C C . VAL A 1 276 ? 36.682 12.278 67.102 1.00 59.89 247 VAL A C 1
ATOM 1894 O O . VAL A 1 276 ? 37.920 12.264 67.065 1.00 58.74 247 VAL A O 1
ATOM 1898 N N . ALA A 1 277 ? 35.930 12.331 65.991 1.00 55.29 248 ALA A N 1
ATOM 1899 C CA . ALA A 1 277 ? 36.512 12.098 64.670 1.00 55.58 248 ALA A CA 1
ATOM 1900 C C . ALA A 1 277 ? 37.676 13.040 64.406 1.00 55.16 248 ALA A C 1
ATOM 1901 O O . ALA A 1 277 ? 38.681 12.641 63.808 1.00 57.37 248 ALA A O 1
ATOM 1903 N N . ALA A 1 278 ? 37.567 14.287 64.873 1.00 56.09 249 ALA A N 1
ATOM 1904 C CA . ALA A 1 278 ? 38.648 15.251 64.687 1.00 58.48 249 ALA A CA 1
ATOM 1905 C C . ALA A 1 278 ? 39.901 14.840 65.448 1.00 62.12 249 ALA A C 1
ATOM 1906 O O . ALA A 1 278 ? 41.016 14.949 64.922 1.00 60.26 249 ALA A O 1
ATOM 1908 N N . ASN A 1 279 ? 39.750 14.386 66.693 1.00 61.47 250 ASN A N 1
ATOM 1909 C CA . ASN A 1 279 ? 40.934 13.976 67.441 1.00 64.16 250 ASN A CA 1
ATOM 1910 C C . ASN A 1 279 ? 41.534 12.725 66.816 1.00 64.19 250 ASN A C 1
ATOM 1911 O O . ASN A 1 279 ? 42.753 12.648 66.613 1.00 64.85 250 ASN A O 1
ATOM 1916 N N . VAL A 1 280 ? 40.677 11.765 66.455 1.00 62.58 251 VAL A N 1
ATOM 1917 C CA . VAL A 1 280 ? 41.115 10.540 65.784 1.00 61.85 251 VAL A CA 1
ATOM 1918 C C . VAL A 1 280 ? 41.937 10.868 64.545 1.00 61.14 251 VAL A C 1
ATOM 1919 O O . VAL A 1 280 ? 43.000 10.284 64.308 1.00 65.83 251 VAL A O 1
ATOM 1923 N N . SER A 1 281 ? 41.450 11.803 63.730 1.00 57.33 252 SER A N 1
ATOM 1924 C CA . SER A 1 281 ? 42.199 12.204 62.548 1.00 60.14 252 SER A CA 1
ATOM 1925 C C . SER A 1 281 ? 43.524 12.850 62.930 1.00 62.82 252 SER A C 1
ATOM 1926 O O . SER A 1 281 ? 44.541 12.648 62.253 1.00 63.22 252 SER A O 1
ATOM 1929 N N . ARG A 1 282 ? 43.541 13.628 64.015 1.00 67.56 253 ARG A N 1
ATOM 1930 C CA . ARG A 1 282 ? 44.789 14.271 64.421 1.00 66.30 253 ARG A CA 1
ATOM 1931 C C . ARG A 1 282 ? 45.797 13.249 64.933 1.00 63.11 253 ARG A C 1
ATOM 1932 O O . ARG A 1 282 ? 47.006 13.432 64.758 1.00 65.16 253 ARG A O 1
ATOM 1940 N N . ASN A 1 283 ? 45.321 12.146 65.504 1.00 56.54 254 ASN A N 1
ATOM 1941 C CA . ASN A 1 283 ? 46.219 11.124 66.022 1.00 63.90 254 ASN A CA 1
ATOM 1942 C C . ASN A 1 283 ? 47.095 10.474 64.948 1.00 68.18 254 ASN A C 1
ATOM 1943 O O . ASN A 1 283 ? 48.070 9.799 65.304 1.00 66.46 254 ASN A O 1
ATOM 1948 N N . THR A 1 284 ? 46.793 10.646 63.658 1.00 60.23 255 THR A N 1
ATOM 1949 C CA . THR A 1 284 ? 47.616 9.988 62.651 1.00 61.56 255 THR A CA 1
ATOM 1950 C C . THR A 1 284 ? 48.853 10.799 62.280 1.00 61.00 255 THR A C 1
ATOM 1951 O O . THR A 1 284 ? 49.849 10.227 61.828 1.00 63.07 255 THR A O 1
ATOM 1955 N N . GLY A 1 285 ? 48.824 12.116 62.451 1.00 62.64 256 GLY A N 1
ATOM 1956 C CA . GLY A 1 285 ? 49.952 12.923 62.039 1.00 58.59 256 GLY A CA 1
ATOM 1957 C C . GLY A 1 285 ? 50.103 13.072 60.547 1.00 64.88 256 GLY A C 1
ATOM 1958 O O . GLY A 1 285 ? 51.019 13.772 60.099 1.00 65.20 256 GLY A O 1
ATOM 1959 N N . VAL A 1 286 ? 49.226 12.432 59.769 1.00 65.63 257 VAL A N 1
ATOM 1960 C CA . VAL A 1 286 ? 49.200 12.572 58.319 1.00 55.72 257 VAL A CA 1
ATOM 1961 C C . VAL A 1 286 ? 48.653 13.946 57.956 1.00 57.82 257 VAL A C 1
ATOM 1962 O O . VAL A 1 286 ? 47.606 14.367 58.465 1.00 59.40 257 VAL A O 1
ATOM 1966 N N . ASP A 1 287 ? 49.343 14.642 57.050 1.00 54.27 258 ASP A N 1
ATOM 1967 C CA . ASP A 1 287 ? 49.000 16.034 56.785 1.00 52.26 258 ASP A CA 1
ATOM 1968 C C . ASP A 1 287 ? 47.558 16.177 56.308 1.00 63.36 258 ASP A C 1
ATOM 1969 O O . ASP A 1 287 ? 46.836 17.081 56.755 1.00 64.24 258 ASP A O 1
ATOM 1971 N N . TRP A 1 288 ? 47.111 15.301 55.396 1.00 63.25 259 TRP A N 1
ATOM 1972 C CA . TRP A 1 288 ? 45.750 15.450 54.890 1.00 49.91 259 TRP A CA 1
ATOM 1973 C C . TRP A 1 288 ? 44.727 15.140 55.971 1.00 52.05 259 TRP A C 1
ATOM 1974 O O . TRP A 1 288 ? 43.657 15.758 56.002 1.00 52.03 259 TRP A O 1
ATOM 1985 N N . GLN A 1 289 ? 45.035 14.208 56.872 1.00 48.34 260 GLN A N 1
ATOM 1986 C CA . GLN A 1 289 ? 44.122 13.971 57.977 1.00 52.95 260 GLN A CA 1
ATOM 1987 C C . GLN A 1 289 ? 44.048 15.187 58.897 1.00 60.53 260 GLN A C 1
ATOM 1988 O O . GLN A 1 289 ? 42.998 15.453 59.498 1.00 54.52 260 GLN A O 1
ATOM 1994 N N . LEU A 1 290 ? 45.132 15.959 58.985 1.00 62.67 261 LEU A N 1
ATOM 1995 C CA . LEU A 1 290 ? 45.124 17.141 59.840 1.00 65.69 261 LEU A CA 1
ATOM 1996 C C . LEU A 1 290 ? 44.173 18.190 59.291 1.00 60.83 261 LEU A C 1
ATOM 1997 O O . LEU A 1 290 ? 43.302 18.683 60.014 1.00 61.64 261 LEU A O 1
ATOM 2002 N N . GLY A 1 291 ? 44.318 18.525 58.005 1.00 59.65 262 GLY A N 1
ATOM 2003 C CA . GLY A 1 291 ? 43.363 19.410 57.356 1.00 58.36 262 GLY A CA 1
ATOM 2004 C C . GLY A 1 291 ? 41.930 18.950 57.535 1.00 62.15 262 GLY A C 1
ATOM 2005 O O . GLY A 1 291 ? 41.034 19.760 57.779 1.00 63.98 262 GLY A O 1
ATOM 2006 N N . PHE A 1 292 ? 41.692 17.638 57.430 1.00 58.84 263 PHE A N 1
ATOM 2007 C CA . PHE A 1 292 ? 40.356 17.126 57.709 1.00 58.18 263 PHE A CA 1
ATOM 2008 C C . PHE A 1 292 ? 39.922 17.498 59.120 1.00 52.96 263 PHE A C 1
ATOM 2009 O O . PHE A 1 292 ? 38.843 18.066 59.323 1.00 56.03 263 PHE A O 1
ATOM 2017 N N . ALA A 1 293 ? 40.758 17.179 60.108 1.00 59.28 264 ALA A N 1
ATOM 2018 C CA . ALA A 1 293 ? 40.441 17.497 61.499 1.00 56.95 264 ALA A CA 1
ATOM 2019 C C . ALA A 1 293 ? 40.181 18.985 61.687 1.00 54.94 264 ALA A C 1
ATOM 2020 O O . ALA A 1 293 ? 39.213 19.373 62.348 1.00 55.23 264 ALA A O 1
ATOM 2022 N N . GLU A 1 294 ? 41.021 19.835 61.099 1.00 56.76 265 GLU A N 1
ATOM 2023 C CA . GLU A 1 294 ? 40.794 21.269 61.219 1.00 54.89 265 GLU A CA 1
ATOM 2024 C C . GLU A 1 294 ? 39.464 21.670 60.603 1.00 60.79 265 GLU A C 1
ATOM 2025 O O . GLU A 1 294 ? 38.716 22.461 61.191 1.00 61.19 265 GLU A O 1
ATOM 2031 N N . LEU A 1 295 ? 39.136 21.128 59.428 1.00 63.53 266 LEU A N 1
ATOM 2032 C CA . LEU A 1 295 ? 37.853 21.467 58.822 1.00 58.64 266 LEU A CA 1
ATOM 2033 C C . LEU A 1 295 ? 36.696 21.051 59.725 1.00 53.82 266 LEU A C 1
ATOM 2034 O O . LEU A 1 295 ? 35.704 21.778 59.849 1.00 52.55 266 LEU A O 1
ATOM 2039 N N . LEU A 1 296 ? 36.806 19.883 60.361 1.00 51.81 267 LEU A N 1
ATOM 2040 C CA . LEU A 1 296 ? 35.823 19.491 61.362 1.00 56.28 267 LEU A CA 1
ATOM 2041 C C . LEU A 1 296 ? 35.755 20.503 62.503 1.00 58.73 267 LEU A C 1
ATOM 2042 O O . LEU A 1 296 ? 34.660 20.874 62.949 1.00 55.57 267 LEU A O 1
ATOM 2047 N N . GLU A 1 297 ? 36.916 20.956 62.992 1.00 58.48 268 GLU A N 1
ATOM 2048 C CA . GLU A 1 297 ? 36.942 22.001 64.013 1.00 57.00 268 GLU A CA 1
ATOM 2049 C C . GLU A 1 297 ? 36.112 23.189 63.583 1.00 53.36 268 GLU A C 1
ATOM 2050 O O . GLU A 1 297 ? 35.271 23.683 64.338 1.00 56.91 268 GLU A O 1
ATOM 2056 N N . LYS A 1 298 ? 36.346 23.667 62.362 1.00 56.56 269 LYS A N 1
ATOM 2057 C CA . LYS A 1 298 ? 35.659 24.861 61.901 1.00 60.15 269 LYS A CA 1
ATOM 2058 C C . LYS A 1 298 ? 34.151 24.652 61.858 1.00 63.17 269 LYS A C 1
ATOM 2059 O O . LYS A 1 298 ? 33.387 25.602 62.062 1.00 60.06 269 LYS A O 1
ATOM 2065 N N . SER A 1 299 ? 33.703 23.415 61.630 1.00 61.86 270 SER A N 1
ATOM 2066 C CA . SER A 1 299 ? 32.271 23.151 61.678 1.00 62.70 270 SER A CA 1
ATOM 2067 C C . SER A 1 299 ? 31.782 23.037 63.118 1.00 55.80 270 SER A C 1
ATOM 2068 O O . SER A 1 299 ? 30.660 23.448 63.430 1.00 57.90 270 SER A O 1
ATOM 2071 N N . ILE A 1 300 ? 32.605 22.476 64.004 1.00 60.83 271 ILE A N 1
ATOM 2072 C CA . ILE A 1 300 ? 32.257 22.445 65.423 1.00 59.58 271 ILE A CA 1
ATOM 2073 C C . ILE A 1 300 ? 32.062 23.861 65.951 1.00 60.21 271 ILE A C 1
ATOM 2074 O O . ILE A 1 300 ? 31.042 24.177 66.572 1.00 59.54 271 ILE A O 1
ATOM 2079 N N . ALA A 1 301 ? 33.042 24.736 65.700 1.00 59.90 272 ALA A N 1
ATOM 2080 C CA . ALA A 1 301 ? 32.967 26.114 66.175 1.00 58.44 272 ALA A CA 1
ATOM 2081 C C . ALA A 1 301 ? 31.708 26.816 65.686 1.00 64.10 272 ALA A C 1
ATOM 2082 O O . ALA A 1 301 ? 31.180 27.697 66.375 1.00 68.77 272 ALA A O 1
ATOM 2084 N N . GLU A 1 302 ? 31.201 26.441 64.521 1.00 59.81 273 GLU A N 1
ATOM 2085 C CA . GLU A 1 302 ? 29.973 27.050 64.032 1.00 61.64 273 GLU A CA 1
ATOM 2086 C C . GLU A 1 302 ? 28.711 26.372 64.587 1.00 58.09 273 GLU A C 1
ATOM 2087 O O . GLU A 1 302 ? 27.600 26.711 64.165 1.00 60.80 273 GLU A O 1
ATOM 2093 N N . GLY A 1 303 ? 28.851 25.439 65.522 1.00 56.28 274 GLY A N 1
ATOM 2094 C CA . GLY A 1 303 ? 27.711 24.788 66.130 1.00 56.60 274 GLY A CA 1
ATOM 2095 C C . GLY A 1 303 ? 27.257 23.508 65.464 1.00 61.32 274 GLY A C 1
ATOM 2096 O O . GLY A 1 303 ? 26.224 22.959 65.865 1.00 56.77 274 GLY A O 1
ATOM 2097 N N . HIS A 1 304 ? 28.002 23.001 64.479 1.00 58.03 275 HIS A N 1
ATOM 2098 C CA . HIS A 1 304 ? 27.601 21.840 63.681 1.00 56.99 275 HIS A CA 1
ATOM 2099 C C . HIS A 1 304 ? 28.624 20.711 63.830 1.00 55.84 275 HIS A C 1
ATOM 2100 O O . HIS A 1 304 ? 29.596 20.640 63.075 1.00 57.35 275 HIS A O 1
ATOM 2107 N N . SER A 1 305 ? 28.385 19.803 64.775 1.00 54.93 276 SER A N 1
ATOM 2108 C CA . SER A 1 305 ? 29.314 18.714 65.061 1.00 55.69 276 SER A CA 1
ATOM 2109 C C . SER A 1 305 ? 28.728 17.342 64.749 1.00 51.38 276 SER A C 1
ATOM 2110 O O . SER A 1 305 ? 29.353 16.320 65.072 1.00 48.00 276 SER A O 1
ATOM 2113 N N . GLY A 1 306 ? 27.537 17.288 64.159 1.00 47.53 277 GLY A N 1
ATOM 2114 C CA . GLY A 1 306 ? 26.954 16.030 63.765 1.00 48.45 277 GLY A CA 1
ATOM 2115 C C . GLY A 1 306 ? 25.474 16.011 64.054 1.00 51.19 277 GLY A C 1
ATOM 2116 O O . GLY A 1 306 ? 24.846 17.064 64.166 1.00 47.46 277 GLY A O 1
ATOM 2117 N N . VAL A 1 307 ? 24.935 14.786 64.171 1.00 49.10 278 VAL A N 1
ATOM 2118 C CA . VAL A 1 307 ? 23.507 14.607 64.437 1.00 53.27 278 VAL A CA 1
ATOM 2119 C C . VAL A 1 307 ? 23.098 15.318 65.723 1.00 57.12 278 VAL A C 1
ATOM 2120 O O . VAL A 1 307 ? 21.997 15.885 65.810 1.00 54.31 278 VAL A O 1
ATOM 2124 N N . ALA A 1 308 ? 23.973 15.289 66.742 1.00 53.24 279 ALA A N 1
ATOM 2125 C CA . ALA A 1 308 ? 23.636 15.831 68.057 1.00 54.81 279 ALA A CA 1
ATOM 2126 C C . ALA A 1 308 ? 23.198 17.283 67.966 1.00 56.90 279 ALA A C 1
ATOM 2127 O O . ALA A 1 308 ? 22.299 17.712 68.702 1.00 55.01 279 ALA A O 1
ATOM 2129 N N . ASP A 1 309 ? 23.801 18.035 67.049 1.00 57.17 280 ASP A N 1
ATOM 2130 C CA . ASP A 1 309 ? 23.478 19.426 66.783 1.00 54.18 280 ASP A CA 1
ATOM 2131 C C . ASP A 1 309 ? 22.443 19.592 65.684 1.00 57.21 280 ASP A C 1
ATOM 2132 O O . ASP A 1 309 ? 22.111 20.731 65.341 1.00 55.92 280 ASP A O 1
ATOM 2137 N N . GLY A 1 310 ? 21.949 18.494 65.113 1.00 56.25 281 GLY A N 1
ATOM 2138 C CA . GLY A 1 310 ? 21.086 18.560 63.952 1.00 52.51 281 GLY A CA 1
ATOM 2139 C C . GLY A 1 310 ? 21.771 18.963 62.666 1.00 54.19 281 GLY A C 1
ATOM 2140 O O . GLY A 1 310 ? 21.085 19.233 61.677 1.00 53.52 281 GLY A O 1
ATOM 2141 N N . GLN A 1 311 ? 23.104 19.016 62.642 1.00 56.86 282 GLN A N 1
ATOM 2142 C CA . GLN A 1 311 ? 23.812 19.363 61.418 1.00 51.91 282 GLN A CA 1
ATOM 2143 C C . GLN A 1 311 ? 25.273 18.944 61.516 1.00 52.62 282 GLN A C 1
ATOM 2144 O O . GLN A 1 311 ? 25.906 19.092 62.567 1.00 53.22 282 GLN A O 1
ATOM 2150 N N . GLY A 1 312 ? 25.790 18.412 60.404 1.00 55.20 283 GLY A N 1
ATOM 2151 C CA . GLY A 1 312 ? 27.186 18.054 60.249 1.00 50.10 283 GLY A CA 1
ATOM 2152 C C . GLY A 1 312 ? 27.587 18.106 58.789 1.00 47.46 283 GLY A C 1
ATOM 2153 O O . GLY A 1 312 ? 27.741 19.191 58.219 1.00 47.62 283 GLY A O 1
ATOM 2154 N N . PHE A 1 313 ? 27.765 16.940 58.163 1.00 47.46 284 PHE A N 1
ATOM 2155 C CA . PHE A 1 313 ? 27.830 16.917 56.704 1.00 49.30 284 PHE A CA 1
ATOM 2156 C C . PHE A 1 313 ? 26.445 16.981 56.084 1.00 47.01 284 PHE A C 1
ATOM 2157 O O . PHE A 1 313 ? 26.313 17.380 54.923 1.00 50.10 284 PHE A O 1
ATOM 2165 N N . TYR A 1 314 ? 25.420 16.612 56.837 1.00 46.96 285 TYR A N 1
ATOM 2166 C CA . TYR A 1 314 ? 24.037 16.742 56.423 1.00 50.41 285 TYR A CA 1
ATOM 2167 C C . TYR A 1 314 ? 23.300 17.570 57.462 1.00 51.79 285 TYR A C 1
ATOM 2168 O O . TYR A 1 314 ? 23.756 17.706 58.602 1.00 49.13 285 T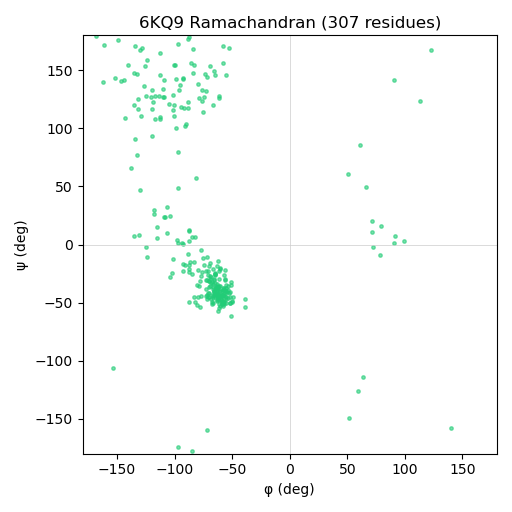YR A O 1
ATOM 2177 N N . ARG A 1 315 ? 22.170 18.150 57.049 1.00 53.81 286 ARG A N 1
ATOM 2178 C CA . ARG A 1 315 ? 21.225 18.737 57.995 1.00 56.05 286 ARG A CA 1
ATOM 2179 C C . ARG A 1 315 ? 20.175 17.701 58.377 1.00 53.07 286 ARG A C 1
ATOM 2180 O O . ARG A 1 315 ? 19.753 16.890 57.548 1.00 53.56 286 ARG A O 1
ATOM 2188 N N . TYR A 1 316 ? 19.751 17.730 59.635 1.00 49.51 287 TYR A N 1
ATOM 2189 C CA . TYR A 1 316 ? 18.794 16.752 60.120 1.00 51.11 287 TYR A CA 1
ATOM 2190 C C . TYR A 1 316 ? 17.586 17.429 60.750 1.00 55.67 287 TYR A C 1
ATOM 2191 O O . TYR A 1 316 ? 17.667 18.547 61.270 1.00 57.02 287 TYR A O 1
ATOM 2200 N N . GLY A 1 317 ? 16.469 16.719 60.718 1.00 55.94 288 GLY A N 1
ATOM 2201 C CA . GLY A 1 317 ? 15.257 17.181 61.335 1.00 58.37 288 GLY A CA 1
ATOM 2202 C C . GLY A 1 317 ? 15.074 16.589 62.713 1.00 65.35 288 GLY A C 1
ATOM 2203 O O . GLY A 1 317 ? 15.807 15.687 63.144 1.00 62.88 288 GLY A O 1
ATOM 2204 N N . PRO A 1 318 ? 14.056 17.074 63.425 1.00 65.49 289 PRO A N 1
ATOM 2205 C CA . PRO A 1 318 ? 13.903 16.689 64.837 1.00 62.08 289 PRO A CA 1
ATOM 2206 C C . PRO A 1 318 ? 13.606 15.216 65.038 1.00 63.78 289 PRO A C 1
ATOM 2207 O O . PRO A 1 318 ? 13.893 14.685 66.117 1.00 66.63 289 PRO A O 1
ATOM 2211 N N . ASP A 1 319 ? 13.035 14.535 64.049 1.00 67.94 290 ASP A N 1
ATOM 2212 C CA . ASP A 1 319 ? 12.784 13.103 64.167 1.00 68.35 290 ASP A CA 1
ATOM 2213 C C . ASP A 1 319 ? 13.979 12.269 63.717 1.00 66.65 290 ASP A C 1
ATOM 2214 O O . ASP A 1 319 ? 13.853 11.044 63.570 1.00 64.81 290 ASP A O 1
ATOM 2219 N N . GLY A 1 320 ? 15.133 12.909 63.515 1.00 65.39 291 GLY A N 1
ATOM 2220 C CA . GLY A 1 320 ? 16.320 12.261 63.007 1.00 63.78 291 GLY A CA 1
ATOM 2221 C C . GLY A 1 320 ? 16.457 12.279 61.503 1.00 61.70 291 GLY A C 1
ATOM 2222 O O . GLY A 1 320 ? 17.440 11.740 60.983 1.00 62.53 291 GLY A O 1
ATOM 2223 N N . GLU A 1 321 ? 15.522 12.901 60.791 1.00 60.43 292 GLU A N 1
ATOM 2224 C CA . GLU A 1 321 ? 15.455 12.762 59.343 1.00 61.95 292 GLU A CA 1
ATOM 2225 C C . GLU A 1 321 ? 16.554 13.563 58.655 1.00 54.16 292 GLU A C 1
ATOM 2226 O O . GLU A 1 321 ? 16.701 14.766 58.882 1.00 54.93 292 GLU A O 1
ATOM 2232 N N . ASN A 1 322 ? 17.313 12.893 57.795 1.00 56.40 293 ASN A N 1
ATOM 2233 C CA . ASN A 1 322 ? 18.296 13.560 56.945 1.00 55.29 293 ASN A CA 1
ATOM 2234 C C . ASN A 1 322 ? 17.582 14.454 55.940 1.00 49.51 293 ASN A C 1
ATOM 2235 O O . ASN A 1 322 ? 16.787 13.967 55.133 1.00 55.57 293 ASN A O 1
ATOM 2240 N N . LEU A 1 323 ? 17.866 15.755 55.970 1.00 50.77 294 LEU A N 1
ATOM 2241 C CA . LEU A 1 323 ? 17.196 16.694 55.079 1.00 52.08 294 LEU A CA 1
ATOM 2242 C C . LEU A 1 323 ? 18.005 17.021 53.833 1.00 58.08 294 LEU A C 1
ATOM 2243 O O . LEU A 1 323 ? 17.555 17.827 53.013 1.00 55.57 294 LEU A O 1
ATOM 2248 N N . GLY A 1 324 ? 19.184 16.425 53.665 1.00 56.62 295 GLY A N 1
ATOM 2249 C CA . GLY A 1 324 ? 20.019 16.729 52.528 1.00 56.75 295 GLY A CA 1
ATOM 2250 C C . GLY A 1 324 ? 21.401 17.211 52.930 1.00 57.46 295 GLY A C 1
ATOM 2251 O O . GLY A 1 324 ? 21.664 17.529 54.097 1.00 53.80 295 GLY A O 1
ATOM 2252 N N . PRO A 1 325 ? 22.313 17.263 51.960 1.00 54.05 296 PRO A N 1
ATOM 2253 C CA . PRO A 1 325 ? 23.703 17.599 52.274 1.00 54.56 296 PRO A CA 1
ATOM 2254 C C . PRO A 1 325 ? 23.872 19.075 52.584 1.00 54.70 296 PRO A C 1
ATOM 2255 O O . PRO A 1 325 ? 23.199 19.933 52.011 1.00 57.21 296 PRO A O 1
ATOM 2259 N N . VAL A 1 326 ? 24.802 19.365 53.492 1.00 55.48 297 VAL A N 1
ATOM 2260 C CA . VAL A 1 326 ? 25.249 20.737 53.727 1.00 53.24 297 VAL A CA 1
ATOM 2261 C C . VAL A 1 326 ? 26.172 21.134 52.578 1.00 52.71 297 VAL A C 1
ATOM 2262 O O . VAL A 1 326 ? 27.182 20.472 52.326 1.00 55.04 297 VAL A O 1
ATOM 2266 N N . GLU A 1 327 ? 25.837 22.223 51.885 1.00 55.05 298 GLU A N 1
ATOM 2267 C CA . GLU A 1 327 ? 26.492 22.551 50.624 1.00 60.33 298 GLU A CA 1
ATOM 2268 C C . GLU A 1 327 ? 27.891 23.143 50.799 1.00 57.22 298 GLU A C 1
ATOM 2269 O O . GLU A 1 327 ? 28.717 23.021 49.883 1.00 51.21 298 GLU A O 1
ATOM 2275 N N . ASP A 1 328 ? 28.207 23.749 51.950 1.00 57.71 299 ASP A N 1
ATOM 2276 C CA . ASP A 1 328 ? 29.489 24.454 52.013 1.00 62.12 299 ASP A CA 1
ATOM 2277 C C . ASP A 1 328 ? 30.688 23.510 52.175 1.00 55.31 299 ASP A C 1
ATOM 2278 O O . ASP A 1 328 ? 31.831 23.959 52.115 1.00 49.23 299 ASP A O 1
ATOM 2283 N N . TRP A 1 329 ? 30.470 22.209 52.332 1.00 54.11 300 TRP A N 1
ATOM 2284 C CA . TRP A 1 329 ? 31.571 21.262 52.194 1.00 49.73 300 TRP A CA 1
ATOM 2285 C C . TRP A 1 329 ? 32.005 21.101 50.742 1.00 52.44 300 TRP A C 1
ATOM 2286 O O . TRP A 1 329 ? 33.155 20.724 50.487 1.00 52.26 300 TRP A O 1
ATOM 2297 N N . ASN A 1 330 ? 31.124 21.410 49.792 1.00 55.96 301 ASN A N 1
ATOM 2298 C CA . ASN A 1 330 ? 31.351 21.074 48.393 1.00 49.34 301 ASN A CA 1
ATOM 2299 C C . ASN A 1 330 ? 32.538 21.832 47.817 1.00 51.53 301 ASN A C 1
ATOM 2300 O O . ASN A 1 330 ? 32.834 22.964 48.204 1.00 53.88 301 ASN A O 1
ATOM 2305 N N . LEU A 1 331 ? 33.204 21.186 46.859 1.00 51.56 302 LEU A N 1
ATOM 2306 C CA . LEU A 1 331 ? 34.445 21.699 46.301 1.00 50.56 302 LEU A CA 1
ATOM 2307 C C . LEU A 1 331 ? 34.231 22.909 45.400 1.00 56.90 302 LEU A C 1
ATOM 2308 O O . LEU A 1 331 ? 35.131 23.750 45.293 1.00 59.65 302 LEU A O 1
ATOM 2313 N N . GLY A 1 332 ? 33.085 23.008 44.723 1.00 51.19 303 GLY A N 1
ATOM 2314 C CA . GLY A 1 332 ? 32.963 24.036 43.697 1.00 55.72 303 GLY A CA 1
ATOM 2315 C C . GLY A 1 332 ? 34.034 23.819 42.638 1.00 58.32 303 GLY A C 1
ATOM 2316 O O . GLY A 1 332 ? 34.177 22.723 42.091 1.00 57.61 303 GLY A O 1
ATOM 2317 N N . ASP A 1 333 ? 34.830 24.852 42.356 1.00 61.50 304 ASP A N 1
ATOM 2318 C CA . ASP A 1 333 ? 35.981 24.694 41.471 1.00 61.86 304 ASP A CA 1
ATOM 2319 C C . ASP A 1 333 ? 37.313 24.720 42.219 1.00 63.41 304 ASP A C 1
ATOM 2320 O O . ASP A 1 333 ? 38.366 24.779 41.578 1.00 63.27 304 ASP A O 1
ATOM 2325 N N . LYS A 1 334 ? 37.301 24.677 43.554 1.00 59.23 305 LYS A N 1
ATOM 2326 C CA . LYS A 1 334 ? 38.549 24.497 44.285 1.00 60.42 305 LYS A CA 1
ATOM 2327 C C . LYS A 1 334 ? 39.140 23.126 43.971 1.00 59.78 305 LYS A C 1
ATOM 2328 O O . LYS A 1 334 ? 38.418 22.152 43.748 1.00 58.27 305 LYS A O 1
ATOM 2334 N N . ASP A 1 335 ? 40.473 23.062 43.947 1.00 58.10 306 ASP A N 1
ATOM 2335 C CA . ASP A 1 335 ? 41.156 21.805 43.661 1.00 56.39 306 ASP A CA 1
ATOM 2336 C C . ASP A 1 335 ? 40.928 20.787 44.773 1.00 54.64 306 ASP A C 1
ATOM 2337 O O . ASP A 1 335 ? 40.645 19.614 44.503 1.00 52.68 306 ASP A O 1
ATOM 2342 N N . THR A 1 336 ? 41.070 21.213 46.021 1.00 57.52 307 THR A N 1
ATOM 2343 C CA . THR A 1 336 ? 40.790 20.403 47.207 1.00 55.58 307 THR A CA 1
ATOM 2344 C C . THR A 1 336 ? 39.986 21.236 48.190 1.00 55.29 307 THR A C 1
ATOM 2345 O O . THR A 1 336 ? 39.789 22.437 47.989 1.00 55.68 307 THR A O 1
ATOM 2349 N N . PRO A 1 337 ? 39.476 20.612 49.266 1.00 52.38 308 PRO A N 1
ATOM 2350 C CA . PRO A 1 337 ? 38.775 21.401 50.290 1.00 54.84 308 PRO A CA 1
ATOM 2351 C C . PRO A 1 337 ? 39.615 22.524 50.885 1.00 59.48 308 PRO A C 1
ATOM 2352 O O . PRO A 1 337 ? 39.056 23.526 51.349 1.00 57.27 308 PRO A O 1
ATOM 2356 N N . LEU A 1 338 ? 40.939 22.400 50.879 1.00 61.07 309 LEU A N 1
ATOM 2357 C CA . LEU A 1 338 ? 41.775 23.439 51.467 1.00 65.55 309 LEU A CA 1
ATOM 2358 C C . LEU A 1 338 ? 42.115 24.548 50.486 1.00 63.17 309 LEU A C 1
ATOM 2359 O O . LEU A 1 338 ? 42.513 25.634 50.916 1.00 73.06 309 LEU A O 1
ATOM 2364 N N . GLY A 1 339 ? 41.957 24.306 49.193 1.00 63.78 310 GLY A N 1
ATOM 2365 C CA . GLY A 1 339 ? 42.260 25.306 48.192 1.00 65.76 310 GLY A CA 1
ATOM 2366 C C . GLY A 1 339 ? 41.394 25.206 46.954 1.00 64.27 310 GLY A C 1
ATOM 2367 O O . GLY A 1 339 ? 41.790 25.656 45.877 1.00 65.14 310 GLY A O 1
#

B-factor: mean 50.6, std 9.49, range [33.48, 89.36]